Protein AF-A0A7H4PKT5-F1 (afdb_monomer_lite)

Organism: NCBI:txid1134687

Foldseek 3Di:
DVCVVVPPPAAEAEDADQPLLVLCDDPPVDPDDSVLLVVQVVCVVVHHQEYEYEQRLDPCSCVSHPHHYHYHYCLVVVLVVVVVVPWDLEEEEELAPSCPVVSCVSCCVNVVGHYKYWYFDDPDPPDDTDTDIDDQQAPGEYEYEDAEDACCPSVLVSLVVSVVNHHPHYHYDHSYYNNPDCNVVSVVVSVD

Radius of gyration: 19.09 Å; chains: 1; bounding box: 50×41×47 Å

InterPro domains:
  IPR000836 Phosphoribosyltransferase domain [PF00156] (85-172)
  IPR000836 Phosphoribosyltransferase domain [cd06223] (75-185)
  IPR000842 Phosphoribosyl pyrophosphate synthetase, conserved site [PS00114] (55-70)
  IPR005946 Ribose-phosphate pyrophosphokinase [PTHR10210] (3-189)
  IPR005946 Ribose-phosphate pyrophosphokinase [TIGR01251] (7-189)
  IPR029057 Phosphoribosyltransferase-like [G3DSA:3.40.50.2020] (6-73)
  IPR029057 Phosphoribosyltransferase-like [G3DSA:3.40.50.2020] (74-189)
  IPR029057 Phosphoribosyltransferase-like [SSF53271] (6-190)
  IPR029099 Ribose-phosphate pyrophosphokinase, N-terminal domain [PF13793] (7-47)

Structure (mmCIF, N/CA/C/O backbone):
data_AF-A0A7H4PKT5-F1
#
_entry.id   AF-A0A7H4PKT5-F1
#
loop_
_atom_site.group_PDB
_atom_site.id
_atom_site.type_symbol
_atom_site.label_atom_id
_atom_site.label_alt_id
_atom_site.label_comp_id
_atom_site.label_asym_id
_atom_site.label_entity_id
_atom_site.label_seq_id
_atom_site.pdbx_PDB_ins_code
_atom_site.Cartn_x
_atom_site.Cartn_y
_atom_site.Cartn_z
_atom_site.occupancy
_atom_site.B_iso_or_equiv
_atom_site.auth_seq_id
_atom_site.auth_comp_id
_atom_site.auth_asym_id
_atom_site.auth_atom_id
_atom_site.pdbx_PDB_model_num
ATOM 1 N N . MET A 1 1 ? 23.864 -0.493 -16.306 1.00 61.44 1 MET A N 1
ATOM 2 C CA . MET A 1 1 ? 25.071 -0.089 -17.068 1.00 61.44 1 MET A CA 1
ATOM 3 C C . MET A 1 1 ? 26.230 -1.077 -16.936 1.00 61.44 1 MET A C 1
ATOM 5 O O . MET A 1 1 ? 26.604 -1.634 -17.954 1.00 61.44 1 MET A O 1
ATOM 9 N N . LEU A 1 2 ? 26.763 -1.374 -15.739 1.00 73.62 2 LEU A N 1
ATOM 10 C CA . LEU A 1 2 ? 27.888 -2.324 -15.611 1.00 73.62 2 LEU A CA 1
ATOM 11 C C . LEU A 1 2 ? 27.556 -3.724 -16.164 1.00 73.62 2 LEU A C 1
ATOM 13 O O . LEU A 1 2 ? 28.303 -4.245 -16.979 1.00 73.62 2 LEU A O 1
ATOM 17 N N . CYS A 1 3 ? 26.405 -4.298 -15.799 1.00 74.00 3 CYS A N 1
ATOM 18 C CA . CYS A 1 3 ? 25.991 -5.619 -16.291 1.00 74.00 3 CYS A CA 1
ATOM 19 C C . CYS A 1 3 ? 25.794 -5.667 -17.817 1.00 74.00 3 CYS A C 1
ATOM 21 O O . CYS A 1 3 ? 26.098 -6.684 -18.427 1.00 74.00 3 CYS A O 1
ATOM 23 N N . VAL A 1 4 ? 25.348 -4.564 -18.434 1.00 73.19 4 VAL A N 1
ATOM 24 C CA . VAL A 1 4 ? 25.224 -4.447 -19.900 1.00 73.19 4 VAL A CA 1
ATOM 25 C C . VAL A 1 4 ? 26.610 -4.503 -20.546 1.00 73.19 4 VAL A C 1
ATOM 27 O O . VAL A 1 4 ? 26.836 -5.284 -21.462 1.00 73.19 4 VAL A O 1
ATOM 30 N N . VAL A 1 5 ? 27.565 -3.723 -20.028 1.00 77.00 5 VAL A N 1
ATOM 31 C CA . VAL A 1 5 ? 28.943 -3.672 -20.552 1.00 77.00 5 VAL A CA 1
ATOM 32 C C . VAL A 1 5 ? 29.701 -4.985 -20.300 1.00 77.00 5 VAL A C 1
ATOM 34 O O . VAL A 1 5 ? 30.586 -5.345 -21.069 1.00 77.00 5 VAL A O 1
ATOM 37 N N . LEU A 1 6 ? 29.317 -5.747 -19.273 1.00 86.62 6 LEU A N 1
ATOM 38 C CA . LEU A 1 6 ? 29.848 -7.082 -18.975 1.00 86.62 6 LEU A CA 1
ATOM 39 C C . LEU A 1 6 ? 29.103 -8.222 -19.700 1.00 86.62 6 LEU A C 1
ATOM 41 O O . LEU A 1 6 ? 29.262 -9.382 -19.328 1.00 86.62 6 LEU A O 1
ATOM 45 N N . SER A 1 7 ? 28.324 -7.916 -20.746 1.00 87.69 7 SER A N 1
ATOM 46 C CA . SER A 1 7 ? 27.652 -8.903 -21.612 1.00 87.69 7 SER A CA 1
ATOM 47 C C . SER A 1 7 ? 26.665 -9.831 -20.887 1.00 87.69 7 SER A C 1
ATOM 49 O O . SER A 1 7 ? 26.548 -11.011 -21.222 1.00 87.69 7 SER A O 1
ATOM 51 N N . ALA A 1 8 ? 25.938 -9.321 -19.887 1.00 91.38 8 ALA A N 1
ATOM 52 C CA . ALA A 1 8 ? 24.848 -10.076 -19.273 1.00 91.38 8 ALA A CA 1
ATOM 53 C C . ALA A 1 8 ? 23.767 -10.417 -20.317 1.00 91.38 8 ALA A C 1
ATOM 55 O O . ALA A 1 8 ? 23.320 -9.544 -21.054 1.00 91.38 8 ALA A O 1
ATOM 56 N N . GLY A 1 9 ? 23.314 -11.676 -20.351 1.00 93.50 9 GLY A N 1
ATOM 57 C CA . GLY A 1 9 ? 22.275 -12.114 -21.294 1.00 93.50 9 GLY A CA 1
ATOM 58 C C . GLY A 1 9 ? 20.862 -11.617 -20.962 1.00 93.50 9 GLY A C 1
ATOM 59 O O . GLY A 1 9 ? 20.013 -11.580 -21.846 1.00 93.50 9 GLY A O 1
ATOM 60 N N . ARG A 1 10 ? 20.596 -11.265 -19.694 1.00 94.25 10 ARG A N 1
ATOM 61 C CA . ARG A 1 10 ? 19.350 -10.633 -19.231 1.00 94.25 10 ARG A CA 1
ATOM 62 C C . ARG A 1 10 ? 19.564 -9.928 -17.893 1.00 94.25 10 ARG A C 1
ATOM 64 O O . ARG A 1 10 ? 20.193 -10.496 -16.998 1.00 94.25 10 ARG A O 1
ATOM 71 N N . ILE A 1 11 ? 18.982 -8.748 -17.721 1.00 96.12 11 ILE A N 1
ATOM 72 C CA . ILE A 1 11 ? 19.049 -7.930 -16.509 1.00 96.12 11 ILE A CA 1
ATOM 73 C C . ILE A 1 11 ? 17.632 -7.710 -15.975 1.00 96.12 11 ILE A C 1
ATOM 75 O O . ILE A 1 11 ? 16.846 -6.953 -16.538 1.00 96.12 11 ILE A O 1
ATOM 79 N N . THR A 1 12 ? 17.317 -8.344 -14.846 1.00 97.31 12 THR A N 1
ATOM 80 C CA . THR A 1 12 ? 16.084 -8.071 -14.098 1.00 97.31 12 THR A CA 1
ATOM 81 C C . THR A 1 12 ? 16.390 -7.111 -12.952 1.00 97.31 12 THR A C 1
ATOM 83 O O . THR A 1 12 ? 17.182 -7.444 -12.070 1.00 97.31 12 THR A O 1
ATOM 86 N N . ALA A 1 13 ? 15.746 -5.947 -12.924 1.00 97.25 13 ALA A N 1
ATOM 87 C CA . ALA A 1 13 ? 15.800 -5.048 -11.779 1.00 97.25 13 ALA A CA 1
ATOM 88 C C . ALA A 1 13 ? 14.789 -5.503 -10.716 1.00 97.25 13 ALA A C 1
ATOM 90 O O . ALA A 1 13 ? 13.581 -5.368 -10.896 1.00 97.25 13 ALA A O 1
ATOM 91 N N . VAL A 1 14 ? 15.284 -6.042 -9.602 1.00 98.00 14 VAL A N 1
ATOM 92 C CA . VAL A 1 14 ? 14.451 -6.360 -8.436 1.00 98.00 14 VAL A CA 1
ATOM 93 C C . VAL A 1 14 ? 14.423 -5.136 -7.526 1.00 98.00 14 VAL A C 1
ATOM 95 O O . VAL A 1 14 ? 15.431 -4.792 -6.911 1.00 98.00 14 VAL A O 1
ATOM 98 N N . ILE A 1 15 ? 13.278 -4.460 -7.474 1.00 97.88 15 ILE A N 1
ATOM 99 C CA . ILE A 1 15 ? 13.064 -3.203 -6.753 1.00 97.88 15 ILE A CA 1
ATOM 100 C C . ILE A 1 15 ? 11.898 -3.415 -5.777 1.00 97.88 15 ILE A C 1
ATOM 102 O O . ILE A 1 15 ? 10.758 -3.104 -6.126 1.00 97.88 15 ILE A O 1
ATOM 106 N N . PRO A 1 16 ? 12.139 -3.954 -4.564 1.00 97.31 16 PRO A N 1
ATOM 107 C CA . PRO A 1 16 ? 11.061 -4.312 -3.641 1.00 97.31 16 PRO A CA 1
ATOM 108 C C . PRO A 1 16 ? 10.111 -3.150 -3.340 1.00 97.31 16 PRO A C 1
ATOM 110 O O . PRO A 1 16 ? 8.903 -3.323 -3.414 1.00 97.31 16 PRO A O 1
ATOM 113 N N . TYR A 1 17 ? 10.659 -1.956 -3.108 1.00 97.62 17 TYR A N 1
ATOM 114 C CA . TYR A 1 17 ? 9.905 -0.712 -2.991 1.00 97.62 17 TYR A CA 1
ATOM 115 C C . TYR A 1 17 ? 10.249 0.219 -4.156 1.00 97.62 17 TYR A C 1
ATOM 117 O O . TYR A 1 17 ? 11.364 0.747 -4.236 1.00 97.62 17 TYR A O 1
ATOM 125 N N . PHE A 1 18 ? 9.296 0.435 -5.064 1.00 97.25 18 PHE A N 1
ATOM 126 C CA . PHE A 1 18 ? 9.473 1.365 -6.176 1.00 97.25 18 PHE A CA 1
ATOM 127 C C . PHE A 1 18 ? 9.298 2.815 -5.702 1.00 97.25 18 PHE A C 1
ATOM 129 O O . PHE A 1 18 ? 8.188 3.333 -5.563 1.00 97.25 18 PHE A O 1
ATOM 136 N N . GLY A 1 19 ? 10.420 3.492 -5.447 1.00 94.69 19 GLY A N 1
ATOM 137 C CA . GLY A 1 19 ? 10.433 4.915 -5.114 1.00 94.69 19 GLY A CA 1
ATOM 138 C C . GLY A 1 19 ? 9.751 5.780 -6.183 1.00 94.69 19 GLY A C 1
ATOM 139 O O . GLY A 1 19 ? 9.606 5.389 -7.336 1.00 94.69 19 GLY A O 1
ATOM 140 N N . TYR A 1 20 ? 9.320 6.985 -5.798 1.00 95.00 20 TYR A N 1
ATOM 141 C CA . TYR A 1 20 ? 8.587 7.928 -6.660 1.00 95.00 20 TYR A CA 1
ATOM 142 C C . TYR A 1 20 ? 7.223 7.449 -7.187 1.00 95.00 20 TYR A C 1
ATOM 144 O O . TYR A 1 20 ? 6.549 8.236 -7.852 1.00 95.00 20 TYR A O 1
ATOM 152 N N . ALA A 1 21 ? 6.751 6.251 -6.819 1.00 93.69 21 ALA A N 1
ATOM 153 C CA . ALA A 1 21 ? 5.458 5.704 -7.247 1.00 93.69 21 ALA A CA 1
ATOM 154 C C . ALA A 1 21 ? 4.249 6.616 -6.952 1.00 93.69 21 ALA A C 1
ATOM 156 O O . ALA A 1 21 ? 3.239 6.560 -7.641 1.00 93.69 21 ALA A O 1
ATOM 157 N N . ARG A 1 22 ? 4.351 7.509 -5.959 1.00 91.31 22 ARG A N 1
ATOM 158 C CA . ARG A 1 22 ? 3.306 8.497 -5.622 1.00 91.31 22 ARG A CA 1
ATOM 159 C C . ARG A 1 22 ? 3.172 9.645 -6.627 1.00 91.31 22 ARG A C 1
ATOM 161 O O . ARG A 1 22 ? 2.198 10.388 -6.570 1.00 91.31 22 ARG A O 1
ATOM 168 N N . GLN A 1 23 ? 4.166 9.854 -7.490 1.00 91.75 23 GLN A N 1
ATOM 169 C CA . GLN A 1 23 ? 4.177 10.906 -8.513 1.00 91.75 23 GLN A CA 1
ATOM 170 C C . GLN A 1 23 ? 3.840 10.298 -9.883 1.00 91.75 23 GLN A C 1
ATOM 172 O O . GLN A 1 23 ? 4.641 10.348 -10.820 1.00 91.75 23 GLN A O 1
ATOM 177 N N . ASP A 1 24 ? 2.656 9.687 -9.961 1.00 91.12 24 ASP A N 1
ATOM 178 C CA . ASP A 1 24 ? 2.128 8.918 -11.096 1.00 91.12 24 ASP A CA 1
ATOM 179 C C . ASP A 1 24 ? 1.276 9.756 -12.066 1.00 91.12 24 ASP A C 1
ATOM 181 O O . ASP A 1 24 ? 1.062 9.363 -13.210 1.00 91.12 24 ASP A O 1
ATOM 185 N N . ARG A 1 25 ? 0.784 10.928 -11.645 1.00 88.19 25 ARG A N 1
ATOM 186 C CA . ARG A 1 25 ? -0.147 11.731 -12.453 1.00 88.19 25 ARG A CA 1
ATOM 187 C C . ARG A 1 25 ? -0.011 13.235 -12.243 1.00 88.19 25 ARG A C 1
ATOM 189 O O . ARG A 1 25 ? 0.446 13.714 -11.208 1.00 88.19 25 ARG A O 1
ATOM 196 N N . ARG A 1 26 ? -0.530 14.005 -13.203 1.00 87.75 26 ARG A N 1
ATOM 197 C CA . ARG A 1 26 ? -0.672 15.468 -13.106 1.00 87.75 26 ARG A CA 1
ATOM 198 C C . ARG A 1 26 ? -2.093 15.841 -12.697 1.00 87.75 26 ARG A C 1
ATOM 200 O O . ARG A 1 26 ? -2.995 15.913 -13.527 1.00 87.75 26 ARG A O 1
ATOM 207 N N . VAL A 1 27 ? -2.304 16.104 -11.411 1.00 84.94 27 VAL A N 1
ATOM 208 C CA . VAL A 1 27 ? -3.618 16.531 -10.903 1.00 84.94 27 VAL A CA 1
ATOM 209 C C . VAL A 1 27 ? -3.922 17.965 -11.359 1.00 84.94 27 VAL A C 1
ATOM 211 O O . VAL A 1 27 ? -3.084 18.853 -11.211 1.00 84.94 27 VAL A O 1
ATOM 214 N N . ARG A 1 28 ? -5.126 18.199 -11.908 1.00 80.44 28 ARG A N 1
ATOM 215 C CA . ARG A 1 28 ? -5.626 19.524 -12.350 1.00 80.44 28 ARG A CA 1
ATOM 216 C C . ARG A 1 28 ? -4.657 20.283 -13.272 1.00 80.44 28 ARG A C 1
ATOM 218 O O . ARG A 1 28 ? -4.496 21.494 -13.146 1.00 80.44 28 ARG A O 1
ATOM 225 N N . SER A 1 29 ? -3.979 19.566 -14.168 1.00 79.50 29 SER A N 1
ATOM 226 C CA . SER A 1 29 ? -3.000 20.135 -15.109 1.00 79.50 29 SER A CA 1
ATOM 227 C C . SER A 1 29 ? -1.859 20.922 -14.448 1.00 79.50 29 SER A C 1
ATOM 229 O O . SER A 1 29 ? -1.198 21.728 -15.108 1.00 79.50 29 SER A O 1
ATOM 231 N N . ALA A 1 30 ? -1.574 20.667 -13.165 1.00 82.75 30 ALA A N 1
ATOM 232 C CA . ALA A 1 30 ? -0.444 21.273 -12.475 1.00 82.75 30 ALA A CA 1
ATOM 233 C C . ALA A 1 30 ? 0.868 21.005 -13.237 1.00 82.75 30 ALA A C 1
ATOM 235 O O . ALA A 1 30 ? 1.050 19.960 -13.878 1.00 82.75 30 ALA A O 1
ATOM 236 N N . ARG A 1 31 ? 1.792 21.971 -13.201 1.00 87.50 31 ARG A N 1
ATOM 237 C CA . ARG A 1 31 ? 3.129 21.857 -13.806 1.00 87.50 31 ARG A CA 1
ATOM 238 C C . ARG A 1 31 ? 4.056 21.087 -12.864 1.00 87.50 31 ARG A C 1
ATOM 240 O O . ARG A 1 31 ? 4.984 21.649 -12.300 1.00 87.50 31 ARG A O 1
ATOM 247 N N . VAL A 1 32 ? 3.738 19.814 -12.658 1.00 90.69 32 VAL A N 1
ATOM 248 C CA . VAL A 1 32 ? 4.508 18.875 -11.834 1.00 90.69 32 VAL A CA 1
ATOM 249 C C . VAL A 1 32 ? 5.000 17.712 -12.699 1.00 90.69 32 VAL A C 1
ATOM 251 O O . VAL A 1 32 ? 4.316 17.364 -13.670 1.00 90.69 32 VAL A O 1
ATOM 254 N N . PRO A 1 33 ? 6.171 17.129 -12.393 1.00 91.19 33 PRO A N 1
ATOM 255 C CA . PRO A 1 33 ? 6.677 15.972 -13.121 1.00 91.19 33 PRO A CA 1
ATOM 256 C C . PRO A 1 33 ? 5.855 14.712 -12.815 1.00 91.19 33 PRO A C 1
ATOM 258 O O . PRO A 1 33 ? 5.288 14.573 -11.732 1.00 91.19 33 PRO A O 1
ATOM 261 N N . ILE A 1 34 ? 5.835 13.772 -13.764 1.00 94.56 34 ILE A N 1
ATOM 262 C CA . ILE A 1 34 ? 5.412 12.383 -13.528 1.00 94.56 34 ILE A CA 1
ATOM 263 C C . ILE A 1 34 ? 6.687 11.581 -13.277 1.00 94.56 34 ILE A C 1
ATOM 265 O O . ILE A 1 34 ? 7.220 10.918 -14.167 1.00 94.56 34 ILE A O 1
ATOM 269 N N . THR A 1 35 ? 7.252 11.736 -12.082 1.00 95.75 35 THR A N 1
ATOM 270 C CA . THR A 1 35 ? 8.597 11.230 -11.776 1.00 95.75 35 THR A CA 1
ATOM 271 C C . THR A 1 35 ? 8.669 9.706 -11.839 1.00 95.75 35 THR A C 1
ATOM 273 O O . THR A 1 35 ? 9.694 9.176 -12.253 1.00 95.75 35 THR A O 1
ATOM 276 N N . ALA A 1 36 ? 7.574 8.997 -11.538 1.00 96.19 36 ALA A N 1
ATOM 277 C CA . ALA A 1 36 ? 7.502 7.546 -11.720 1.00 96.19 36 ALA A CA 1
ATOM 278 C C . ALA A 1 36 ? 7.791 7.123 -13.177 1.00 96.19 36 ALA A C 1
ATOM 280 O O . ALA A 1 36 ? 8.529 6.165 -13.397 1.00 96.19 36 ALA A O 1
ATOM 281 N N . LYS A 1 37 ? 7.288 7.874 -14.171 1.00 96.50 37 LYS A N 1
ATOM 282 C CA . LYS A 1 37 ? 7.571 7.627 -15.596 1.00 96.50 37 LYS A CA 1
ATOM 283 C C . LYS A 1 37 ? 9.023 7.940 -15.950 1.00 96.50 37 LYS A C 1
ATOM 285 O O . LYS A 1 37 ? 9.645 7.168 -16.661 1.00 96.50 37 LYS A O 1
ATOM 290 N N . VAL A 1 38 ? 9.580 9.025 -15.408 1.00 96.75 38 VAL A N 1
ATOM 291 C CA . VAL A 1 38 ? 10.996 9.381 -15.624 1.00 96.75 38 VAL A CA 1
ATOM 292 C C . VAL A 1 38 ? 11.926 8.281 -15.102 1.00 96.75 38 VAL A C 1
ATOM 294 O O . VAL A 1 38 ? 12.882 7.912 -15.776 1.00 96.75 38 VAL A O 1
ATOM 297 N N . VAL A 1 39 ? 11.636 7.727 -13.921 1.00 96.94 39 VAL A N 1
ATOM 298 C CA . VAL A 1 39 ? 12.408 6.609 -13.356 1.00 96.94 39 VAL A CA 1
ATOM 299 C C . VAL A 1 39 ? 12.271 5.355 -14.220 1.00 96.94 39 VAL A C 1
ATOM 301 O O . VAL A 1 39 ? 13.277 4.692 -14.472 1.00 96.94 39 VAL A O 1
ATOM 304 N N . ALA A 1 40 ? 11.063 5.046 -14.703 1.00 96.56 40 ALA A N 1
ATOM 305 C CA . ALA A 1 40 ? 10.847 3.932 -15.624 1.00 96.56 40 ALA A CA 1
ATOM 306 C C . ALA A 1 40 ? 11.666 4.095 -16.917 1.00 96.56 40 ALA A C 1
ATOM 308 O O . ALA A 1 40 ? 12.389 3.179 -17.299 1.00 96.56 40 ALA A O 1
ATOM 309 N N . ASP A 1 41 ? 11.653 5.290 -17.514 1.00 96.00 41 ASP A N 1
ATOM 310 C CA . ASP A 1 41 ? 12.428 5.612 -18.720 1.00 96.00 41 ASP A CA 1
ATOM 311 C C . ASP A 1 41 ? 13.931 5.484 -18.506 1.00 96.00 41 ASP A C 1
ATOM 313 O O . ASP A 1 41 ? 14.646 4.965 -19.364 1.00 96.00 41 ASP A O 1
ATOM 317 N N . PHE A 1 42 ? 14.425 5.910 -17.346 1.00 95.75 42 PHE A N 1
ATOM 318 C CA . PHE A 1 42 ? 15.828 5.733 -16.996 1.00 95.75 42 PHE A CA 1
ATOM 319 C C . PHE A 1 42 ? 16.203 4.260 -16.858 1.00 95.75 42 PHE A C 1
ATOM 321 O O . PHE A 1 42 ? 17.243 3.865 -17.381 1.00 95.75 42 PHE A O 1
ATOM 328 N N . LEU A 1 43 ? 15.372 3.441 -16.206 1.00 95.12 43 LEU A N 1
ATOM 329 C CA . LEU A 1 43 ? 15.619 2.001 -16.080 1.00 95.12 43 LEU A CA 1
ATOM 330 C C . LEU A 1 43 ? 15.628 1.309 -17.450 1.00 95.12 43 LEU A C 1
ATOM 332 O O . LEU A 1 43 ? 16.571 0.571 -17.747 1.00 95.12 43 LEU A O 1
ATOM 336 N N . SER A 1 44 ? 14.650 1.611 -18.306 1.00 92.19 44 SER A N 1
ATOM 337 C CA . SER A 1 44 ? 14.611 1.115 -19.687 1.00 92.19 44 SER A CA 1
ATOM 338 C C . SER A 1 44 ? 15.855 1.553 -20.471 1.00 92.19 44 SER A C 1
ATOM 340 O O . SER A 1 44 ? 16.522 0.732 -21.100 1.00 92.19 44 SER A O 1
ATOM 342 N N . SER A 1 45 ? 16.246 2.829 -20.368 1.00 93.12 45 SER A N 1
ATOM 343 C CA . SER A 1 45 ? 17.397 3.387 -21.092 1.00 93.12 45 SER A CA 1
ATOM 344 C C . SER A 1 45 ? 18.740 2.778 -20.685 1.00 93.12 45 SER A C 1
ATOM 346 O O . SER A 1 45 ? 19.659 2.764 -21.504 1.00 93.12 45 SER A O 1
ATOM 348 N N . VAL A 1 46 ? 18.896 2.306 -19.444 1.00 92.69 46 VAL A N 1
ATOM 349 C CA . VAL A 1 46 ? 20.155 1.690 -18.979 1.00 92.69 46 VAL A CA 1
ATOM 350 C C . VAL A 1 46 ? 20.230 0.182 -19.238 1.00 92.69 46 VAL A C 1
ATOM 352 O O . VAL A 1 46 ? 21.195 -0.447 -18.782 1.00 92.69 46 VAL A O 1
ATOM 355 N N . GLY A 1 47 ? 19.250 -0.375 -19.962 1.00 92.56 47 GLY A N 1
ATOM 356 C CA . GLY A 1 47 ? 19.214 -1.765 -20.419 1.00 92.56 47 GLY A CA 1
ATOM 357 C C . GLY A 1 47 ? 18.628 -2.750 -19.408 1.00 92.56 47 GLY A C 1
ATOM 358 O O . GLY A 1 47 ? 19.149 -3.852 -19.271 1.00 92.56 47 GLY A O 1
ATOM 359 N N . VAL A 1 48 ? 17.610 -2.351 -18.640 1.00 96.38 48 VAL A N 1
ATOM 360 C CA . VAL A 1 48 ? 16.834 -3.296 -17.818 1.00 96.38 48 VAL A CA 1
ATOM 361 C C . VAL A 1 48 ? 15.835 -4.029 -18.712 1.00 96.38 48 VAL A C 1
ATOM 363 O O . VAL A 1 48 ? 15.052 -3.379 -19.390 1.00 96.38 48 VAL A O 1
ATOM 366 N N . ASP A 1 49 ? 15.820 -5.363 -18.668 1.00 96.62 49 ASP A N 1
ATOM 367 C CA . ASP A 1 49 ? 14.944 -6.211 -19.496 1.00 96.62 49 ASP A CA 1
ATOM 368 C C . ASP A 1 49 ? 13.630 -6.602 -18.802 1.00 96.62 49 ASP A C 1
ATOM 370 O O . A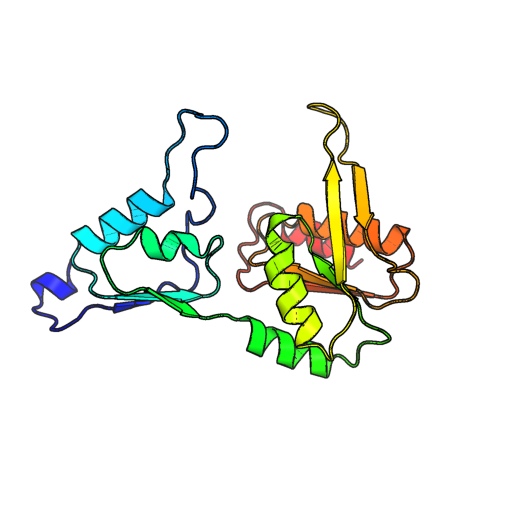SP A 1 49 ? 12.700 -7.090 -19.442 1.00 96.62 49 ASP A O 1
ATOM 374 N N . ARG A 1 50 ? 13.574 -6.483 -17.470 1.00 97.56 50 ARG A N 1
ATOM 375 C CA . ARG A 1 50 ? 12.405 -6.808 -16.638 1.00 97.56 50 ARG A CA 1
ATOM 376 C C . ARG A 1 50 ? 12.499 -6.098 -15.294 1.00 97.56 50 ARG A C 1
ATOM 378 O O . ARG A 1 50 ? 13.596 -5.960 -14.751 1.00 97.56 50 ARG A O 1
ATOM 385 N N . VAL A 1 51 ? 11.360 -5.745 -14.712 1.00 98.06 51 VAL A N 1
ATOM 386 C CA . VAL A 1 51 ? 11.275 -5.249 -13.332 1.00 98.06 51 VAL A CA 1
ATOM 387 C C . VAL A 1 51 ? 10.458 -6.213 -12.477 1.00 98.06 51 VAL A C 1
ATOM 389 O O . VAL A 1 51 ? 9.412 -6.679 -12.908 1.00 98.06 51 VAL A O 1
ATOM 392 N N . LEU A 1 52 ? 10.927 -6.502 -11.264 1.00 98.38 52 LEU A N 1
ATOM 393 C CA . LEU A 1 52 ? 10.158 -7.185 -10.221 1.00 98.38 52 LEU A CA 1
ATOM 394 C C . LEU A 1 52 ? 10.016 -6.230 -9.036 1.00 98.38 52 LEU A C 1
ATOM 396 O O . LEU A 1 52 ? 11.023 -5.732 -8.531 1.00 98.38 52 LEU A O 1
ATOM 400 N N . THR A 1 53 ? 8.793 -5.973 -8.589 1.00 98.19 53 THR A N 1
ATOM 401 C CA . THR A 1 53 ? 8.504 -5.042 -7.488 1.00 98.19 53 THR A CA 1
ATOM 402 C C . THR A 1 53 ? 7.347 -5.543 -6.632 1.00 98.19 53 THR A C 1
ATOM 404 O O . THR A 1 53 ? 6.630 -6.449 -7.053 1.00 98.19 53 THR A O 1
ATOM 407 N N . VAL A 1 54 ? 7.183 -4.991 -5.429 1.00 97.88 54 VAL A N 1
ATOM 408 C CA . VAL A 1 54 ? 6.127 -5.384 -4.490 1.00 97.88 54 VAL A CA 1
ATOM 409 C C . VAL A 1 54 ? 5.185 -4.203 -4.269 1.00 97.88 54 VAL A C 1
ATOM 411 O O . VAL A 1 54 ? 5.651 -3.100 -3.995 1.00 97.88 54 VAL A O 1
ATOM 414 N N . ASP A 1 55 ? 3.876 -4.433 -4.361 1.00 95.75 55 ASP A N 1
ATOM 415 C CA . ASP A 1 55 ? 2.812 -3.468 -4.045 1.00 95.75 55 ASP A CA 1
ATOM 416 C C . ASP A 1 55 ? 3.081 -2.049 -4.577 1.00 95.75 55 ASP A C 1
ATOM 418 O O . ASP A 1 55 ? 3.293 -1.100 -3.812 1.00 95.75 55 ASP A O 1
ATOM 422 N N . LEU A 1 56 ? 3.073 -1.886 -5.904 1.00 95.81 56 LEU A N 1
ATOM 423 C CA . LEU A 1 56 ? 3.090 -0.557 -6.518 1.00 95.81 56 LEU A CA 1
ATOM 424 C C . LEU A 1 56 ? 1.951 0.316 -5.971 1.00 95.81 56 LEU A C 1
ATOM 426 O O . LEU A 1 56 ? 0.800 -0.110 -5.899 1.00 95.81 56 LEU A O 1
ATOM 430 N N . HIS A 1 57 ? 2.265 1.583 -5.678 1.00 93.62 57 HIS A N 1
ATOM 431 C CA . HIS A 1 57 ? 1.272 2.558 -5.208 1.00 93.62 57 HIS A CA 1
ATOM 432 C C . HIS A 1 57 ? 0.074 2.688 -6.165 1.00 93.62 57 HIS A C 1
ATOM 434 O O . HIS A 1 57 ? -1.068 2.847 -5.739 1.00 93.62 57 HIS A O 1
ATOM 440 N N . ALA A 1 58 ? 0.348 2.610 -7.469 1.00 92.25 58 ALA A N 1
ATOM 441 C CA . ALA A 1 58 ? -0.644 2.591 -8.530 1.00 92.25 58 ALA A CA 1
ATOM 442 C C . ALA A 1 58 ? -0.255 1.523 -9.558 1.00 92.25 58 ALA A C 1
ATOM 444 O O . ALA A 1 58 ? 0.827 1.583 -10.145 1.00 92.25 58 ALA A O 1
ATOM 445 N N . GLU A 1 59 ? -1.139 0.558 -9.813 1.00 91.88 59 GLU A N 1
ATOM 446 C CA . GLU A 1 59 ? -0.875 -0.541 -10.754 1.00 91.88 59 GLU A CA 1
ATOM 447 C C . GLU A 1 59 ? -0.633 -0.051 -12.189 1.00 91.88 59 GLU A C 1
ATOM 449 O O . GLU A 1 59 ? 0.059 -0.718 -12.958 1.00 91.88 59 GLU A O 1
ATOM 454 N N . GLN A 1 60 ? -1.138 1.139 -12.538 1.00 93.81 60 GLN A N 1
ATOM 455 C CA . GLN A 1 60 ? -0.934 1.786 -13.839 1.00 93.81 60 GLN A CA 1
ATOM 456 C C . GLN A 1 60 ? 0.542 2.088 -14.129 1.00 93.81 60 GLN A C 1
ATOM 458 O O . GLN A 1 60 ? 0.905 2.231 -15.296 1.00 93.81 60 GLN A O 1
ATOM 463 N N . ILE A 1 61 ? 1.399 2.144 -13.101 1.00 95.75 61 ILE A N 1
ATOM 464 C CA . ILE A 1 61 ? 2.850 2.328 -13.254 1.00 95.75 61 ILE A CA 1
ATOM 465 C C . ILE A 1 61 ? 3.471 1.197 -14.082 1.00 95.75 61 ILE A C 1
ATOM 467 O O . ILE A 1 61 ? 4.464 1.433 -14.760 1.00 95.75 61 ILE A O 1
ATOM 471 N N . GLN A 1 62 ? 2.875 0.001 -14.115 1.00 96.62 62 GLN A N 1
ATOM 472 C CA . GLN A 1 62 ? 3.333 -1.071 -15.008 1.00 96.62 62 GLN A CA 1
ATOM 473 C C . GLN A 1 62 ? 3.338 -0.624 -16.479 1.00 96.62 62 GLN A C 1
ATOM 475 O O . GLN A 1 62 ? 4.263 -0.948 -17.212 1.00 96.62 62 GLN A O 1
ATOM 480 N N . GLY A 1 63 ? 2.369 0.203 -16.888 1.00 96.44 63 GLY A N 1
ATOM 481 C CA . GLY A 1 63 ? 2.306 0.783 -18.233 1.00 96.44 63 GLY A CA 1
ATOM 482 C C . GLY A 1 63 ? 3.288 1.934 -18.482 1.00 96.44 63 GLY A C 1
ATOM 483 O O . GLY A 1 63 ? 3.290 2.496 -19.573 1.00 96.44 63 GLY A O 1
ATOM 484 N N . PHE A 1 64 ? 4.096 2.331 -17.493 1.00 96.75 64 PHE A N 1
ATOM 485 C CA . PHE A 1 64 ? 5.188 3.292 -17.694 1.00 96.75 64 PHE A CA 1
ATOM 486 C C . PHE A 1 64 ? 6.459 2.638 -18.225 1.00 96.75 64 PHE A C 1
ATOM 488 O O . PHE A 1 64 ? 7.323 3.354 -18.729 1.00 96.75 64 PHE A O 1
ATOM 495 N N . PHE A 1 65 ? 6.572 1.317 -18.099 1.00 96.38 65 PHE A N 1
ATOM 496 C CA . PHE A 1 65 ? 7.702 0.541 -18.581 1.00 96.38 65 PHE A CA 1
ATOM 497 C C . PHE A 1 65 ? 7.393 -0.054 -19.953 1.00 96.38 65 PHE A C 1
ATOM 499 O O . PHE A 1 65 ? 6.312 -0.588 -20.178 1.00 96.38 65 PHE A O 1
ATOM 506 N N . ASP A 1 66 ? 8.386 -0.024 -20.839 1.00 93.62 66 ASP A N 1
ATOM 507 C CA . ASP A 1 66 ? 8.339 -0.729 -22.127 1.00 93.62 66 ASP A CA 1
ATOM 508 C C . ASP A 1 66 ? 8.744 -2.211 -21.994 1.00 93.62 66 ASP A C 1
ATOM 510 O O . ASP A 1 66 ? 8.685 -2.979 -22.953 1.00 93.62 66 ASP A O 1
ATOM 514 N N . VAL A 1 67 ? 9.170 -2.617 -20.795 1.00 95.75 67 VAL A N 1
ATOM 515 C CA . VAL A 1 67 ? 9.605 -3.974 -20.454 1.00 95.75 67 VAL A CA 1
ATOM 516 C C . VAL A 1 67 ? 8.622 -4.643 -19.493 1.00 95.75 67 VAL A C 1
ATOM 518 O O . VAL A 1 67 ? 7.908 -3.943 -18.775 1.00 95.75 67 VAL A O 1
ATOM 521 N N . PRO A 1 68 ? 8.579 -5.988 -19.426 1.00 97.31 68 PRO A N 1
ATOM 522 C CA . PRO A 1 68 ? 7.716 -6.690 -18.485 1.00 97.31 68 PRO A CA 1
ATOM 523 C C . PRO A 1 68 ? 7.961 -6.253 -17.036 1.00 97.31 68 PRO A C 1
ATOM 525 O O . PRO A 1 68 ? 9.107 -6.198 -16.576 1.00 97.31 68 PRO A O 1
ATOM 528 N N . VAL A 1 69 ? 6.873 -5.993 -16.314 1.00 98.00 69 VAL A N 1
ATOM 529 C CA . VAL A 1 69 ? 6.886 -5.673 -14.886 1.00 98.00 69 VAL 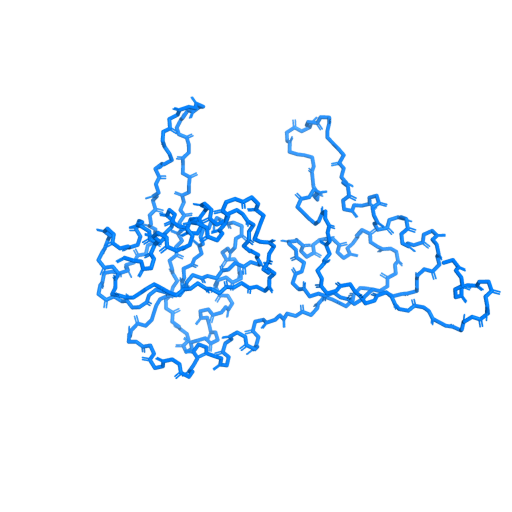A CA 1
ATOM 530 C C . VAL A 1 69 ? 6.070 -6.718 -14.149 1.00 98.00 69 VAL A C 1
ATOM 532 O O . VAL A 1 69 ? 4.875 -6.858 -14.387 1.00 98.00 69 VAL A O 1
ATOM 535 N N . ASP A 1 70 ? 6.717 -7.423 -13.235 1.00 97.75 70 ASP A N 1
ATOM 536 C CA . ASP A 1 70 ? 6.065 -8.319 -12.296 1.00 97.75 70 ASP A CA 1
ATOM 537 C C . ASP A 1 70 ? 5.810 -7.531 -10.998 1.00 97.75 70 ASP A C 1
ATOM 539 O O . ASP A 1 70 ? 6.731 -7.274 -10.219 1.00 97.75 70 ASP A O 1
ATOM 543 N N . ASN A 1 71 ? 4.567 -7.090 -10.784 1.00 96.94 71 ASN A N 1
ATOM 544 C CA . ASN A 1 71 ? 4.132 -6.468 -9.529 1.00 96.94 71 ASN A CA 1
ATOM 545 C C . ASN A 1 71 ? 3.516 -7.536 -8.618 1.00 96.94 71 ASN A C 1
ATOM 547 O O . ASN A 1 71 ? 2.371 -7.941 -8.820 1.00 96.94 71 ASN A O 1
ATOM 551 N N . VAL A 1 72 ? 4.279 -8.004 -7.633 1.00 96.88 72 VAL A N 1
ATOM 552 C CA . VAL A 1 72 ? 3.799 -8.992 -6.660 1.00 96.88 72 VAL A CA 1
ATOM 553 C C . VAL A 1 72 ? 3.119 -8.304 -5.476 1.00 96.88 72 VAL A C 1
ATOM 555 O O . VAL A 1 72 ? 3.447 -7.174 -5.125 1.00 96.88 72 VAL A O 1
ATOM 558 N N . PHE A 1 73 ? 2.174 -8.990 -4.838 1.00 94.88 73 PHE A N 1
ATOM 559 C CA . PHE A 1 73 ? 1.455 -8.465 -3.678 1.00 94.88 73 PHE A CA 1
ATOM 560 C C . PHE A 1 73 ? 2.001 -9.083 -2.391 1.00 94.88 73 PHE A C 1
ATOM 562 O O . PHE A 1 73 ? 2.109 -10.306 -2.288 1.00 94.88 73 PHE A O 1
ATOM 569 N N . GLY A 1 74 ? 2.298 -8.250 -1.394 1.00 94.50 74 GLY A N 1
ATOM 570 C CA . GLY A 1 74 ? 2.644 -8.691 -0.041 1.00 94.50 74 GLY A CA 1
ATOM 571 C C . GLY A 1 74 ? 1.429 -9.150 0.770 1.00 94.50 74 GLY A C 1
ATOM 572 O O . GLY A 1 74 ? 1.586 -9.775 1.817 1.00 94.50 74 GLY A O 1
ATOM 573 N N . SER A 1 75 ? 0.213 -8.890 0.278 1.00 93.62 75 SER A N 1
ATOM 574 C CA . SER A 1 75 ? -1.040 -9.188 0.976 1.00 93.62 75 SER A CA 1
ATOM 575 C C . SER A 1 75 ? -1.213 -10.639 1.451 1.00 93.62 75 SER A C 1
ATOM 577 O O . SER A 1 75 ? -1.767 -10.783 2.538 1.00 93.62 75 SER A O 1
ATOM 579 N N . PRO A 1 76 ? -0.732 -11.706 0.770 1.00 94.69 76 PRO A N 1
ATOM 580 C CA . PRO A 1 76 ? -0.851 -13.066 1.301 1.00 94.69 76 PRO A CA 1
ATOM 581 C C . PRO A 1 76 ? -0.064 -13.272 2.600 1.00 94.69 76 PRO A C 1
ATOM 583 O O . PRO A 1 76 ? -0.563 -13.922 3.511 1.00 94.69 76 PRO A O 1
ATOM 586 N N . ILE A 1 77 ? 1.127 -12.670 2.709 1.00 96.38 77 ILE A N 1
ATOM 587 C CA . ILE A 1 77 ? 1.964 -12.744 3.918 1.00 96.38 77 ILE A CA 1
ATOM 588 C C . ILE A 1 77 ? 1.310 -11.948 5.051 1.00 96.38 77 ILE A C 1
ATOM 590 O O . ILE A 1 77 ? 1.234 -12.416 6.182 1.00 96.38 77 ILE A O 1
ATOM 594 N N . LEU A 1 78 ? 0.791 -10.752 4.745 1.00 96.44 78 LEU A N 1
ATOM 595 C CA . LEU A 1 78 ? 0.078 -9.938 5.734 1.00 96.44 78 LEU A CA 1
ATOM 596 C C . LEU A 1 78 ? -1.190 -10.650 6.230 1.00 96.44 78 LEU A C 1
ATOM 598 O O . LEU A 1 78 ? -1.491 -10.613 7.417 1.00 96.44 78 LEU A O 1
ATOM 602 N N . LEU A 1 79 ? -1.920 -11.315 5.332 1.00 95.44 79 LEU A N 1
ATOM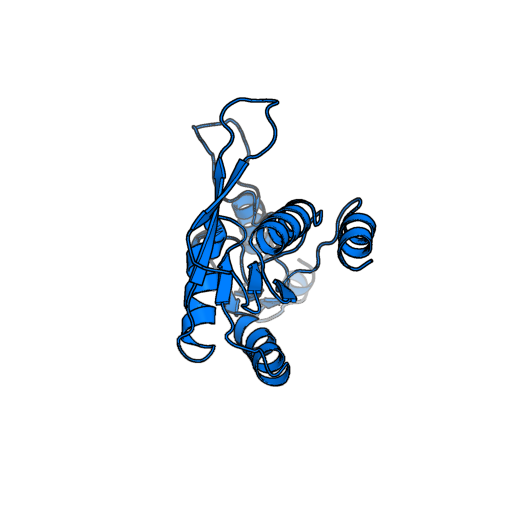 603 C CA . LEU A 1 79 ? -3.128 -12.065 5.662 1.00 95.44 79 LEU A CA 1
ATOM 604 C C . LEU A 1 79 ? -2.834 -13.275 6.556 1.00 95.44 79 LEU A C 1
ATOM 606 O O . LEU A 1 79 ? -3.607 -13.547 7.472 1.00 95.44 79 LEU A O 1
ATOM 610 N N . GLU A 1 80 ? -1.737 -13.991 6.302 1.00 95.81 80 GLU A N 1
ATOM 611 C CA . GLU A 1 80 ? -1.309 -15.112 7.144 1.00 95.81 80 GLU A CA 1
ATOM 612 C C . GLU A 1 80 ? -1.129 -14.667 8.602 1.00 95.81 80 GLU A C 1
ATOM 614 O O . GLU A 1 80 ? -1.671 -15.301 9.507 1.00 95.81 80 GLU A O 1
ATOM 619 N N . ASP A 1 81 ? -0.463 -13.532 8.821 1.00 97.00 81 ASP A N 1
ATOM 620 C CA . ASP A 1 81 ? -0.304 -12.943 10.154 1.00 97.00 81 ASP A CA 1
ATOM 621 C C . ASP A 1 81 ? -1.653 -12.495 10.753 1.00 97.00 81 ASP A C 1
ATOM 623 O O . ASP A 1 81 ? -1.971 -12.836 11.894 1.00 97.00 81 ASP A O 1
ATOM 627 N N . MET A 1 82 ? -2.516 -11.830 9.970 1.00 95.88 82 MET A N 1
ATOM 628 C CA . MET A 1 82 ? -3.859 -11.419 10.422 1.00 95.88 82 MET A CA 1
ATOM 629 C C . MET A 1 82 ? -4.706 -12.601 10.919 1.00 95.88 82 MET A C 1
ATOM 631 O O . MET A 1 82 ? -5.430 -12.470 11.909 1.00 95.88 82 MET A O 1
ATOM 635 N N . LEU A 1 83 ? -4.627 -13.753 10.245 1.00 93.44 83 LEU A N 1
ATOM 636 C CA . LEU A 1 83 ? -5.354 -14.967 10.626 1.00 93.44 83 LEU A CA 1
ATOM 637 C C . LEU A 1 83 ? -4.828 -15.574 11.937 1.00 93.44 83 LEU A C 1
ATOM 639 O O . LEU A 1 83 ? -5.600 -16.182 12.678 1.00 93.44 83 LEU A O 1
ATOM 643 N N . GLN A 1 84 ? -3.548 -15.376 12.260 1.00 95.19 84 GLN A N 1
ATOM 644 C CA . GLN A 1 84 ? -2.937 -15.862 13.502 1.00 95.19 84 GLN A CA 1
ATOM 645 C C . GLN A 1 84 ? -3.289 -15.001 14.729 1.00 95.19 84 GLN A C 1
ATOM 647 O O . GLN A 1 84 ? -3.213 -15.483 15.862 1.00 95.19 84 GLN A O 1
ATOM 652 N N . LEU A 1 85 ? -3.730 -13.753 14.533 1.00 92.62 85 LEU A N 1
ATOM 653 C CA . LEU A 1 85 ? -4.049 -12.821 15.624 1.00 92.62 85 LEU A CA 1
ATOM 654 C C . LEU A 1 85 ? -5.340 -13.134 16.403 1.00 92.62 85 LEU A C 1
ATOM 656 O O . LEU A 1 85 ? -5.601 -12.470 17.411 1.00 92.62 85 LEU A O 1
ATOM 660 N N . ASN A 1 86 ? -6.144 -14.115 15.968 1.00 90.25 86 ASN A N 1
ATOM 661 C CA . ASN A 1 86 ? -7.449 -14.446 16.563 1.00 90.25 86 ASN A CA 1
ATOM 662 C C . ASN A 1 86 ? -8.310 -13.186 16.785 1.00 90.25 86 ASN A C 1
ATOM 664 O O . ASN A 1 86 ? -8.652 -12.812 17.912 1.00 90.25 86 ASN A O 1
ATOM 668 N N . LEU A 1 87 ? -8.586 -12.475 15.690 1.00 94.06 87 LEU A N 1
ATOM 669 C CA . LEU A 1 87 ? -9.382 -11.251 15.705 1.00 94.06 87 LEU A CA 1
ATOM 670 C C . LEU A 1 87 ? -10.843 -11.550 16.080 1.00 94.06 87 LEU A C 1
ATOM 672 O O . LEU A 1 87 ? -11.419 -12.539 15.631 1.00 94.06 87 LEU A O 1
ATOM 676 N N . ASP A 1 88 ? -11.446 -10.670 16.873 1.00 93.06 88 ASP A N 1
ATOM 677 C CA . ASP A 1 88 ? -12.833 -10.763 17.325 1.00 93.06 88 ASP A CA 1
ATOM 678 C C . ASP A 1 88 ? -13.710 -9.812 16.503 1.00 93.06 88 ASP A C 1
ATOM 680 O O . ASP A 1 88 ? -13.518 -8.591 16.528 1.00 93.06 88 ASP A O 1
ATOM 684 N N . ASN A 1 89 ? -14.644 -10.392 15.744 1.00 94.75 89 ASN A N 1
ATOM 685 C CA . ASN A 1 89 ? -15.517 -9.694 14.798 1.00 94.75 89 ASN A CA 1
ATOM 686 C C . ASN A 1 89 ? -14.765 -8.637 13.949 1.00 94.75 89 ASN A C 1
ATOM 688 O O . ASN A 1 89 ? -15.104 -7.446 14.007 1.00 94.75 89 ASN A O 1
ATOM 692 N N . PRO A 1 90 ? -13.710 -9.033 13.203 1.00 97.12 90 PRO A N 1
ATOM 693 C CA . PRO A 1 90 ? -12.832 -8.081 12.537 1.00 97.12 90 PRO A CA 1
ATOM 694 C C . PRO A 1 90 ? -13.571 -7.242 11.496 1.00 97.12 90 PRO A C 1
ATOM 696 O O . PRO A 1 90 ? -14.521 -7.705 10.874 1.00 97.12 90 PRO A O 1
ATOM 699 N N . ILE A 1 91 ? -13.096 -6.027 11.250 1.00 97.88 91 ILE A N 1
ATOM 700 C CA . ILE A 1 91 ? -13.484 -5.205 10.101 1.00 97.88 91 ILE A CA 1
ATOM 701 C C . ILE A 1 91 ? -12.229 -4.647 9.441 1.00 97.88 91 ILE A C 1
ATOM 703 O O . ILE A 1 91 ? -11.353 -4.096 10.115 1.00 97.88 91 ILE A O 1
ATOM 707 N N . VAL A 1 92 ? -12.124 -4.779 8.120 1.00 97.94 92 VAL A N 1
ATOM 708 C CA . VAL A 1 92 ? -10.989 -4.212 7.383 1.00 97.94 92 VAL A CA 1
ATOM 709 C C . VAL A 1 92 ? -11.266 -2.743 7.098 1.00 97.94 92 VAL A C 1
ATOM 711 O O . VAL A 1 92 ? -12.345 -2.373 6.644 1.00 97.94 92 VAL A O 1
ATOM 714 N N . VAL A 1 93 ? -10.297 -1.877 7.356 1.00 97.38 93 VAL A N 1
ATOM 715 C CA . VAL A 1 93 ? -10.463 -0.431 7.230 1.00 97.38 93 VAL A CA 1
ATOM 716 C C . VAL A 1 93 ? -9.506 0.114 6.184 1.00 97.38 93 VAL A C 1
ATOM 718 O O . VAL A 1 93 ? -8.294 -0.086 6.258 1.00 97.38 93 VAL A O 1
ATOM 721 N N . SER A 1 94 ? -10.045 0.861 5.225 1.00 95.56 94 SER A N 1
ATOM 722 C CA . SER A 1 94 ? -9.224 1.649 4.314 1.00 95.56 94 SER A CA 1
ATOM 723 C C . SER A 1 94 ? -8.946 3.039 4.908 1.00 95.56 94 SER A C 1
ATOM 725 O O . SER A 1 94 ? -9.902 3.778 5.178 1.00 95.56 94 SER A O 1
ATOM 727 N N . PRO A 1 95 ? -7.673 3.424 5.128 1.00 91.56 95 PRO A N 1
ATOM 728 C CA . PRO A 1 95 ? -7.317 4.689 5.780 1.00 91.56 95 PRO A CA 1
ATOM 729 C C . PRO A 1 95 ? -7.528 5.923 4.886 1.00 91.56 95 PRO A C 1
ATOM 731 O O . PRO A 1 95 ? -7.419 7.063 5.361 1.00 91.56 95 PRO A O 1
ATOM 734 N N . ASP A 1 96 ? -7.801 5.718 3.598 1.00 87.88 96 ASP A N 1
ATOM 735 C CA . ASP A 1 96 ? -8.243 6.728 2.647 1.00 87.88 96 ASP A CA 1
ATOM 736 C C . ASP A 1 96 ? -9.020 6.098 1.477 1.00 87.88 96 ASP A C 1
ATOM 738 O O . ASP A 1 96 ? -9.271 4.900 1.439 1.00 87.88 96 ASP A O 1
ATOM 742 N N . ILE A 1 97 ? -9.431 6.920 0.511 1.00 86.75 97 ILE A N 1
ATOM 743 C CA . ILE A 1 97 ? -10.195 6.470 -0.660 1.00 86.75 97 ILE A CA 1
ATOM 744 C C . ILE A 1 97 ? -9.319 5.675 -1.649 1.00 86.75 97 ILE A C 1
ATOM 746 O O . ILE A 1 97 ? -9.831 4.823 -2.376 1.00 86.75 97 ILE A O 1
ATOM 750 N N . GLY A 1 98 ? -8.012 5.946 -1.700 1.00 85.06 98 GLY A N 1
ATOM 751 C CA . GLY A 1 98 ? -7.090 5.300 -2.637 1.00 85.06 98 GLY A CA 1
ATOM 752 C C . GLY A 1 98 ? -6.866 3.826 -2.307 1.00 85.06 98 GLY A C 1
ATOM 753 O O . GLY A 1 98 ? -6.809 2.997 -3.213 1.00 85.06 98 GLY A O 1
ATOM 754 N N . GLY A 1 99 ? -6.830 3.486 -1.018 1.00 89.06 99 GLY A N 1
ATOM 755 C CA . GLY A 1 99 ? -6.641 2.116 -0.541 1.00 89.06 99 GLY A CA 1
ATOM 756 C C . GLY A 1 99 ? -7.891 1.227 -0.565 1.00 89.06 99 GLY A C 1
ATOM 757 O O . GLY A 1 99 ? -7.811 0.075 -0.141 1.00 89.06 99 GLY A O 1
ATOM 758 N N . VAL A 1 100 ? -9.057 1.717 -1.011 1.00 93.00 100 VAL A N 1
ATOM 759 C CA . VAL A 1 100 ? -10.342 0.993 -0.864 1.00 93.00 100 VAL A CA 1
ATOM 760 C C . VAL A 1 100 ? -10.346 -0.331 -1.622 1.00 93.00 100 VAL A C 1
ATOM 762 O O . VAL A 1 100 ? -10.874 -1.326 -1.130 1.00 93.00 100 VAL A O 1
ATOM 765 N N . VAL A 1 101 ? -9.748 -0.363 -2.814 1.00 92.81 101 VAL A N 1
ATOM 766 C CA . VAL A 1 101 ? -9.663 -1.586 -3.627 1.00 92.81 101 VAL A CA 1
ATOM 767 C C . VAL A 1 101 ? -8.842 -2.656 -2.902 1.00 92.81 101 VAL A C 1
ATOM 769 O O . VAL A 1 101 ? -9.268 -3.807 -2.821 1.00 92.81 101 VAL A O 1
ATOM 772 N N . ARG A 1 102 ? -7.715 -2.257 -2.299 1.00 93.69 102 ARG A N 1
ATOM 773 C CA . ARG A 1 102 ? -6.833 -3.135 -1.518 1.00 93.69 102 ARG A CA 1
ATOM 774 C C . ARG A 1 102 ? -7.516 -3.644 -0.252 1.00 93.69 102 ARG A C 1
ATOM 776 O O . ARG A 1 102 ? -7.530 -4.847 -0.007 1.00 93.69 102 ARG A O 1
ATOM 783 N N . ALA A 1 103 ? -8.130 -2.742 0.512 1.00 95.25 103 ALA A N 1
ATOM 784 C CA . ALA A 1 103 ? -8.878 -3.087 1.717 1.00 95.25 103 ALA A CA 1
ATOM 785 C C . ALA A 1 103 ? -10.011 -4.078 1.406 1.00 95.25 103 ALA A C 1
ATOM 787 O O . ALA A 1 103 ? -10.160 -5.076 2.103 1.00 95.25 103 ALA A O 1
ATOM 788 N N . ARG A 1 104 ? -10.749 -3.872 0.308 1.00 95.19 104 ARG A N 1
ATOM 789 C CA . ARG A 1 104 ? -11.813 -4.786 -0.130 1.00 95.19 104 ARG A CA 1
ATOM 790 C C . ARG A 1 104 ? -11.280 -6.170 -0.494 1.00 95.19 104 ARG A C 1
ATOM 792 O O . ARG A 1 104 ? -11.915 -7.166 -0.158 1.00 95.19 104 ARG A O 1
ATOM 799 N N . ALA A 1 105 ? -10.144 -6.238 -1.188 1.00 94.56 105 ALA A N 1
ATOM 800 C CA . ALA A 1 105 ? -9.525 -7.511 -1.544 1.00 94.56 105 ALA A CA 1
ATOM 801 C C . ALA A 1 105 ? -9.123 -8.304 -0.291 1.00 94.56 105 ALA A C 1
ATOM 803 O O . ALA A 1 105 ? -9.421 -9.493 -0.203 1.00 94.56 105 ALA A O 1
ATOM 804 N N . ILE A 1 106 ? -8.525 -7.639 0.701 1.00 95.88 106 ILE A N 1
ATOM 805 C CA . ILE A 1 106 ? -8.156 -8.276 1.971 1.00 95.88 106 ILE A CA 1
ATOM 806 C C . ILE A 1 106 ? -9.392 -8.666 2.779 1.00 95.88 106 ILE A C 1
ATOM 808 O O . ILE A 1 106 ? -9.421 -9.771 3.299 1.00 95.88 106 ILE A O 1
ATOM 812 N N . ALA A 1 107 ? -10.431 -7.829 2.831 1.00 96.38 107 ALA A N 1
ATOM 813 C CA . ALA A 1 107 ? -11.682 -8.144 3.525 1.00 96.38 107 ALA A CA 1
ATOM 814 C C . ALA A 1 107 ? -12.311 -9.448 3.008 1.00 96.38 107 ALA A C 1
ATOM 816 O O . ALA A 1 107 ? -12.663 -10.326 3.791 1.00 96.38 107 ALA A O 1
ATOM 817 N N . LYS A 1 108 ? -12.334 -9.619 1.679 1.00 95.81 108 LYS A N 1
ATOM 818 C CA . LYS A 1 108 ? -12.814 -10.845 1.030 1.00 95.81 108 LYS A CA 1
ATOM 819 C C . LYS A 1 108 ? -11.986 -12.078 1.412 1.00 95.81 108 LYS A C 1
ATOM 821 O O . LYS A 1 108 ? -12.540 -13.155 1.605 1.00 95.81 108 LYS A O 1
ATOM 826 N N . LEU A 1 109 ? -10.663 -11.933 1.499 1.00 94.00 109 LEU A N 1
ATOM 827 C CA . LEU A 1 109 ? -9.756 -13.027 1.862 1.00 94.00 109 LEU A CA 1
ATOM 828 C C . LEU A 1 109 ? -9.756 -13.324 3.371 1.00 94.00 109 LEU A C 1
ATOM 830 O O . LEU A 1 109 ? -9.534 -14.463 3.771 1.00 94.00 109 LEU A O 1
ATOM 834 N N . LEU A 1 110 ? -10.047 -12.324 4.203 1.00 93.69 110 LEU A N 1
ATOM 835 C CA . LEU A 1 110 ? -10.172 -12.434 5.652 1.00 93.69 110 LEU A CA 1
ATOM 836 C C . LEU A 1 110 ? -11.597 -12.874 6.025 1.00 93.69 110 LEU A C 1
ATOM 838 O O . LEU A 1 110 ? -12.328 -12.152 6.698 1.00 93.69 110 LEU A O 1
ATOM 842 N N . ASN A 1 111 ? -11.982 -14.068 5.563 1.00 92.00 111 ASN A N 1
ATOM 843 C CA . ASN A 1 111 ? -13.282 -14.705 5.820 1.00 92.00 111 ASN A CA 1
ATOM 844 C C . ASN A 1 111 ? -14.505 -13.874 5.388 1.00 92.00 111 ASN A C 1
ATOM 846 O O . ASN A 1 111 ? -15.521 -13.881 6.078 1.00 92.00 111 ASN A O 1
ATOM 850 N N . ASP A 1 112 ? -14.404 -13.175 4.254 1.00 93.12 112 ASP A N 1
ATOM 851 C CA . ASP A 1 112 ? -15.472 -12.319 3.713 1.00 93.12 112 ASP A CA 1
ATOM 852 C C . ASP A 1 112 ? -16.001 -11.292 4.728 1.00 93.12 112 ASP A C 1
ATOM 854 O O . ASP A 1 112 ? -17.202 -11.042 4.833 1.00 93.12 112 ASP A O 1
ATOM 858 N N . THR A 1 113 ? -15.090 -10.716 5.518 1.00 95.31 113 THR A N 1
ATOM 859 C CA . THR A 1 113 ? -15.462 -9.761 6.558 1.00 95.31 113 THR A CA 1
ATOM 860 C C . THR A 1 113 ? -15.861 -8.402 5.985 1.00 95.31 113 THR A C 1
ATOM 862 O O . THR A 1 113 ? -15.551 -8.053 4.842 1.00 95.31 113 THR A O 1
ATOM 865 N N . ASP A 1 114 ? -16.525 -7.591 6.804 1.00 96.25 114 ASP A N 1
ATOM 866 C CA . ASP A 1 114 ? -16.945 -6.254 6.401 1.00 96.25 114 ASP A CA 1
ATOM 867 C C . ASP A 1 114 ? -15.755 -5.323 6.142 1.00 96.25 114 ASP A C 1
ATOM 869 O O . ASP A 1 114 ? -14.633 -5.510 6.628 1.00 96.25 114 ASP A O 1
ATOM 873 N N . MET A 1 115 ? -16.036 -4.235 5.426 1.00 96.50 115 MET A N 1
ATOM 874 C CA . MET A 1 115 ? -15.074 -3.171 5.184 1.00 96.50 115 MET A CA 1
ATOM 875 C C . MET A 1 115 ? -15.631 -1.810 5.602 1.00 96.50 115 MET A C 1
ATOM 877 O O . MET A 1 115 ? -16.764 -1.464 5.264 1.00 96.50 115 MET A O 1
ATOM 881 N N . ALA A 1 116 ? -14.791 -1.003 6.249 1.00 96.50 116 ALA A N 1
ATOM 882 C CA . ALA A 1 116 ? -15.026 0.415 6.481 1.00 96.50 116 ALA A CA 1
ATOM 883 C C . ALA A 1 116 ? -14.050 1.289 5.681 1.00 96.50 116 ALA A C 1
ATOM 885 O O . ALA A 1 116 ? -12.944 0.878 5.321 1.00 96.50 116 ALA A O 1
ATOM 886 N N . ILE A 1 117 ? -14.459 2.524 5.404 1.00 95.25 117 ILE A N 1
ATOM 887 C CA . ILE A 1 117 ? -13.665 3.499 4.650 1.00 95.25 117 ILE A CA 1
ATOM 888 C C . ILE A 1 117 ? -13.598 4.794 5.441 1.00 95.25 117 ILE A C 1
ATOM 890 O O . ILE A 1 117 ? -14.608 5.262 5.973 1.00 95.25 117 ILE A O 1
ATOM 894 N N . ILE A 1 118 ? -12.415 5.398 5.471 1.00 91.44 118 ILE A N 1
ATOM 895 C CA . ILE A 1 118 ? -12.215 6.717 6.053 1.00 91.44 118 ILE A CA 1
ATOM 896 C C . ILE A 1 118 ? -12.189 7.769 4.941 1.00 91.44 118 ILE A C 1
ATOM 898 O O . ILE A 1 118 ? -11.222 7.889 4.186 1.00 91.44 118 ILE A O 1
ATOM 902 N N . ASP A 1 119 ? -13.257 8.562 4.854 1.00 87.31 119 ASP A N 1
ATOM 903 C CA . ASP A 1 119 ? -13.337 9.717 3.960 1.00 87.31 119 ASP A CA 1
ATOM 904 C C . ASP A 1 119 ? -12.747 10.958 4.651 1.00 87.31 119 ASP A C 1
ATOM 906 O O . ASP A 1 119 ? -13.286 11.487 5.630 1.00 87.31 119 ASP A O 1
ATOM 910 N N . LYS A 1 120 ? -11.613 11.426 4.120 1.00 76.31 120 LYS A N 1
ATOM 911 C CA . LYS A 1 120 ? -10.918 12.638 4.565 1.00 76.31 120 LYS A CA 1
ATOM 912 C C . LYS A 1 120 ? -11.480 13.848 3.834 1.00 76.31 120 LYS A C 1
ATOM 914 O O . LYS A 1 120 ? -10.940 14.263 2.803 1.00 76.31 120 LYS A O 1
ATOM 919 N N . ARG A 1 121 ? -12.498 14.496 4.398 1.00 69.81 121 ARG A N 1
ATOM 920 C CA . ARG A 1 121 ? -12.987 15.766 3.845 1.00 69.81 121 ARG A CA 1
ATOM 921 C C . ARG A 1 121 ? -12.196 16.942 4.406 1.00 69.81 121 ARG A C 1
ATOM 923 O O . ARG A 1 121 ? -12.080 17.129 5.616 1.00 69.81 121 ARG A O 1
ATOM 930 N N . ARG A 1 122 ? -11.665 17.771 3.503 1.00 63.50 122 ARG A N 1
ATOM 931 C CA . ARG A 1 122 ? -11.115 19.095 3.829 1.00 63.50 122 ARG A CA 1
ATOM 932 C C . ARG A 1 122 ? -12.113 20.157 3.370 1.00 63.50 122 ARG A C 1
ATOM 934 O O . ARG A 1 122 ? -12.149 20.444 2.176 1.00 63.50 122 ARG A O 1
ATOM 941 N N . PRO A 1 123 ? -12.922 20.742 4.269 1.00 58.44 123 PRO A N 1
ATOM 942 C CA . PRO A 1 123 ? -13.887 21.762 3.868 1.00 58.44 123 PRO A CA 1
ATOM 943 C C . PRO A 1 123 ? -13.212 23.058 3.384 1.00 58.44 123 PRO A C 1
ATOM 945 O O . PRO A 1 123 ? -13.761 23.730 2.515 1.00 58.44 123 PRO A O 1
ATOM 948 N N . ARG A 1 124 ? -12.016 23.406 3.893 1.00 58.19 124 ARG A N 1
ATOM 949 C CA . ARG A 1 124 ? -11.185 24.540 3.431 1.00 58.19 124 ARG A CA 1
ATOM 950 C C . ARG A 1 124 ? -9.694 24.261 3.653 1.00 58.19 124 ARG A C 1
ATOM 952 O O . ARG A 1 124 ? -9.333 23.421 4.478 1.00 58.19 124 ARG A O 1
ATOM 959 N N . ALA A 1 125 ? -8.824 24.987 2.947 1.00 46.62 125 ALA A N 1
ATOM 960 C CA . ALA A 1 125 ? -7.407 25.059 3.306 1.00 46.62 125 ALA A CA 1
ATOM 961 C C . ALA A 1 125 ? -7.288 25.644 4.731 1.00 46.62 125 ALA A C 1
ATOM 963 O O . ALA A 1 125 ? -7.918 26.657 5.014 1.00 46.62 125 ALA A O 1
ATOM 964 N N . ASN A 1 126 ? -6.523 24.991 5.613 1.00 50.47 126 ASN A N 1
ATOM 965 C CA . ASN A 1 126 ? -6.299 25.328 7.035 1.00 50.47 126 ASN A CA 1
ATOM 966 C C . ASN A 1 126 ? -7.381 24.932 8.062 1.00 50.47 126 ASN A C 1
ATOM 968 O O . ASN A 1 126 ? -7.232 25.275 9.231 1.00 50.47 126 ASN A O 1
ATOM 972 N N . VAL A 1 127 ? -8.419 24.173 7.692 1.00 54.69 127 VAL A N 1
ATOM 973 C CA . VAL A 1 127 ? -9.350 23.582 8.679 1.00 54.69 127 VAL A CA 1
ATOM 974 C C . VAL A 1 127 ? -8.932 22.142 8.990 1.00 54.69 127 VAL A C 1
ATOM 976 O O . VAL A 1 127 ? -8.476 21.422 8.095 1.00 54.69 127 VAL A O 1
ATOM 979 N N . SER A 1 128 ? -9.058 21.737 10.259 1.00 52.78 128 SER A N 1
ATOM 980 C CA . SER A 1 128 ? -8.788 20.372 10.720 1.00 52.78 128 SER A CA 1
ATOM 981 C C . SER A 1 128 ? -9.529 19.346 9.854 1.00 52.78 128 SER A C 1
ATOM 983 O O . SER A 1 128 ? -10.656 19.559 9.408 1.00 52.78 128 SER A O 1
ATOM 985 N N . GLN A 1 129 ? -8.846 18.245 9.542 1.00 62.03 129 GLN A N 1
ATOM 986 C CA . GLN A 1 129 ? -9.410 17.162 8.739 1.00 62.03 129 GLN A CA 1
ATOM 987 C C . GLN A 1 129 ? -10.561 16.521 9.514 1.00 62.03 129 GLN A C 1
ATOM 989 O O . GLN A 1 129 ? -10.334 16.005 10.604 1.00 62.03 129 GLN A O 1
ATOM 994 N N . VAL A 1 130 ? -11.769 16.540 8.950 1.00 60.31 130 VAL A N 1
ATOM 995 C CA . VAL A 1 130 ? -12.892 15.770 9.494 1.00 60.31 130 VAL A CA 1
ATOM 996 C C . VAL A 1 130 ? -12.813 14.370 8.896 1.00 60.31 130 VAL A C 1
ATOM 998 O O . VAL A 1 130 ? -12.809 14.215 7.671 1.00 60.31 130 VAL A O 1
ATOM 1001 N N . MET A 1 131 ? -12.708 13.364 9.763 1.00 76.00 131 MET A N 1
ATOM 1002 C CA . MET A 1 131 ? -12.637 11.953 9.390 1.00 76.00 131 MET A CA 1
ATOM 1003 C C . MET A 1 131 ? -14.049 11.366 9.444 1.00 76.00 131 MET A C 1
ATOM 1005 O O . MET A 1 131 ? -14.589 11.113 10.523 1.00 76.00 131 MET A O 1
ATOM 1009 N N . HIS A 1 132 ? -14.673 11.164 8.285 1.00 85.94 132 HIS A N 1
ATOM 1010 C CA . HIS A 1 132 ? -15.939 10.440 8.222 1.00 85.94 132 HIS A CA 1
ATOM 1011 C C . HIS A 1 132 ? -15.658 8.955 8.024 1.00 85.94 132 HIS A C 1
ATOM 1013 O O . HIS A 1 132 ? -15.146 8.550 6.985 1.00 85.94 132 HIS A O 1
ATOM 1019 N N . ILE A 1 133 ? -16.010 8.145 9.021 1.00 91.56 133 ILE A N 1
ATOM 1020 C CA . ILE A 1 133 ? -15.962 6.687 8.907 1.00 91.56 133 ILE A CA 1
ATOM 1021 C C . ILE A 1 133 ? -17.295 6.218 8.326 1.00 91.56 133 ILE A C 1
ATOM 1023 O O . ILE A 1 133 ? -18.360 6.518 8.881 1.00 91.56 133 ILE A O 1
ATOM 1027 N N . ILE A 1 134 ? -17.212 5.520 7.197 1.00 93.12 134 ILE A N 1
ATOM 1028 C CA . ILE A 1 134 ? -18.322 4.840 6.531 1.00 93.12 134 ILE A CA 1
ATOM 1029 C C . ILE A 1 134 ? -18.178 3.351 6.850 1.00 93.12 134 ILE A C 1
ATOM 1031 O O . ILE A 1 134 ? -17.204 2.736 6.423 1.00 93.12 134 ILE A O 1
ATOM 1035 N N . GLY A 1 135 ? -19.129 2.799 7.603 1.00 92.81 135 GLY A N 1
ATOM 1036 C CA . GLY A 1 135 ? -19.085 1.440 8.156 1.00 92.81 135 GLY A CA 1
ATOM 1037 C C . GLY A 1 135 ? -19.271 1.443 9.677 1.00 92.81 135 GLY A C 1
ATOM 1038 O O . GLY A 1 135 ? -19.044 2.469 10.323 1.00 92.81 135 GLY A O 1
ATOM 1039 N N . ASP A 1 136 ? -19.703 0.310 10.235 1.00 94.56 136 ASP A N 1
ATOM 1040 C CA . ASP A 1 136 ? -19.865 0.129 11.681 1.00 94.56 136 ASP A CA 1
ATOM 1041 C C . ASP A 1 136 ? -18.638 -0.570 12.279 1.00 94.56 136 ASP A C 1
ATOM 1043 O O . ASP A 1 136 ? -18.330 -1.717 11.951 1.00 94.56 136 ASP A O 1
ATOM 1047 N N . VAL A 1 137 ? -17.929 0.165 13.135 1.00 96.38 137 VAL A N 1
ATOM 1048 C CA . VAL A 1 137 ? -16.655 -0.230 13.752 1.00 9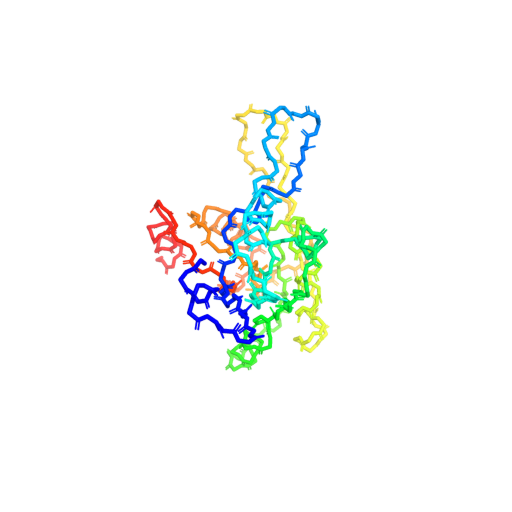6.38 137 VAL A CA 1
ATOM 1049 C C . VAL A 1 137 ? -16.778 -0.432 15.266 1.00 96.38 137 VAL A C 1
ATOM 1051 O O . VAL A 1 137 ? -15.802 -0.812 15.914 1.00 96.38 137 VAL A O 1
ATOM 1054 N N . ALA A 1 138 ? -17.952 -0.169 15.850 1.00 97.25 138 ALA A N 1
ATOM 1055 C CA . ALA A 1 138 ? -18.132 -0.184 17.296 1.00 97.25 138 ALA A CA 1
ATOM 1056 C C . ALA A 1 138 ? -18.030 -1.614 17.851 1.00 97.25 138 ALA A C 1
ATOM 1058 O O . ALA A 1 138 ? -18.688 -2.534 17.373 1.00 97.25 138 ALA A O 1
ATOM 1059 N N . GLY A 1 139 ? -17.186 -1.814 18.865 1.00 96.69 139 GLY A N 1
ATOM 1060 C CA . GLY A 1 139 ? -16.960 -3.118 19.496 1.00 96.69 139 GLY A CA 1
ATOM 1061 C C . GLY A 1 139 ? -16.161 -4.121 18.655 1.00 96.69 139 GLY A C 1
ATOM 1062 O O . GLY A 1 139 ? -15.994 -5.257 19.090 1.00 96.69 139 GLY A O 1
ATOM 1063 N N . ARG A 1 140 ? -15.646 -3.718 17.486 1.00 97.69 140 ARG A N 1
ATOM 1064 C CA . ARG A 1 140 ? -14.946 -4.595 16.531 1.00 97.69 140 ARG A CA 1
ATOM 1065 C C . ARG A 1 140 ? -13.440 -4.395 16.555 1.00 97.69 140 ARG A C 1
ATOM 1067 O O . ARG A 1 140 ? -12.955 -3.293 16.832 1.00 97.69 140 ARG A O 1
ATOM 1074 N N . ASP A 1 141 ? -12.694 -5.438 16.208 1.00 97.88 141 ASP A N 1
ATOM 1075 C CA . ASP A 1 141 ? -11.275 -5.298 15.893 1.00 97.88 141 ASP A CA 1
ATOM 1076 C C . ASP A 1 141 ? -11.096 -4.716 14.487 1.00 97.88 141 ASP A C 1
ATOM 1078 O O . ASP A 1 141 ? -11.506 -5.299 13.488 1.00 97.88 141 ASP A O 1
ATOM 1082 N N . CYS A 1 142 ? -10.478 -3.545 14.392 1.00 97.69 142 CYS A N 1
ATOM 1083 C CA . CYS A 1 142 ? -10.257 -2.862 13.124 1.00 97.69 142 CYS A CA 1
ATOM 1084 C C . CYS A 1 142 ? -8.873 -3.196 12.566 1.00 97.69 142 CYS A C 1
ATOM 1086 O O . CYS A 1 142 ? -7.867 -2.976 13.240 1.00 97.69 142 CYS A O 1
ATOM 1088 N N . VAL A 1 143 ? -8.809 -3.654 11.318 1.00 97.81 143 VAL A N 1
ATOM 1089 C CA . VAL A 1 143 ? -7.557 -3.937 10.604 1.00 97.81 143 VAL A CA 1
ATOM 1090 C C . VAL A 1 143 ? -7.381 -2.907 9.497 1.00 97.81 143 VAL A C 1
ATOM 1092 O O . VAL A 1 143 ? -7.984 -3.014 8.431 1.00 97.81 143 VAL A O 1
ATOM 1095 N N . MET A 1 144 ? -6.578 -1.878 9.747 1.00 96.69 144 MET A N 1
ATOM 1096 C CA . MET A 1 144 ? -6.227 -0.890 8.732 1.00 96.69 144 MET A CA 1
ATOM 1097 C C . MET A 1 144 ? -5.197 -1.469 7.768 1.00 96.69 144 MET A C 1
ATOM 1099 O O . MET A 1 144 ? -4.178 -1.993 8.219 1.00 96.69 144 MET A O 1
ATOM 1103 N N . VAL A 1 145 ? -5.429 -1.326 6.462 1.00 96.12 145 VAL A N 1
ATOM 1104 C CA . VAL A 1 145 ? -4.482 -1.790 5.438 1.00 96.12 145 VAL A CA 1
ATOM 1105 C C . VAL A 1 145 ? -4.151 -0.685 4.443 1.00 96.12 145 VAL A C 1
ATOM 1107 O O . VAL A 1 145 ? -5.052 -0.084 3.853 1.00 96.12 145 VAL A O 1
ATOM 1110 N N . ASP A 1 146 ? -2.858 -0.456 4.223 1.00 94.38 146 ASP A N 1
ATOM 1111 C CA . ASP A 1 146 ? -2.331 0.475 3.224 1.00 94.38 146 ASP A CA 1
ATOM 1112 C C . ASP A 1 146 ? -1.156 -0.142 2.438 1.00 94.38 146 ASP A C 1
ATOM 1114 O O . ASP A 1 146 ? -0.657 -1.199 2.811 1.00 94.38 146 ASP A O 1
ATOM 1118 N N . ASP A 1 147 ? -0.695 0.475 1.345 1.00 94.31 147 ASP A N 1
ATOM 1119 C CA . ASP A 1 147 ? 0.535 0.013 0.667 1.00 94.31 147 ASP A CA 1
ATOM 1120 C C . ASP A 1 147 ? 1.789 0.389 1.454 1.00 94.31 147 ASP A C 1
ATOM 1122 O O . ASP A 1 147 ? 2.774 -0.346 1.455 1.00 94.31 147 ASP A O 1
ATOM 1126 N N . MET A 1 148 ? 1.766 1.527 2.147 1.00 95.12 148 MET A N 1
ATOM 1127 C CA . MET A 1 148 ? 2.949 2.071 2.804 1.00 95.12 148 MET A CA 1
ATOM 1128 C C . MET A 1 148 ? 2.606 2.915 4.024 1.00 95.12 148 MET A C 1
ATOM 1130 O O . MET A 1 148 ? 1.553 3.546 4.091 1.00 95.12 148 MET A O 1
ATOM 1134 N N . ILE A 1 149 ? 3.555 3.018 4.953 1.00 94.94 149 ILE A N 1
ATOM 1135 C CA . ILE A 1 149 ? 3.493 3.985 6.051 1.00 94.94 149 ILE A CA 1
ATOM 1136 C C . ILE A 1 149 ? 4.676 4.939 5.924 1.00 94.94 149 ILE A C 1
ATOM 1138 O O . ILE A 1 149 ? 5.822 4.566 6.154 1.00 94.94 149 ILE A O 1
ATOM 1142 N N . ASP A 1 150 ? 4.376 6.188 5.566 1.00 93.81 150 ASP A N 1
ATOM 1143 C CA . ASP A 1 150 ? 5.357 7.263 5.392 1.00 93.81 150 ASP A CA 1
ATOM 1144 C C . ASP A 1 150 ? 5.607 8.009 6.710 1.00 93.81 150 ASP A C 1
ATOM 1146 O O . ASP A 1 150 ? 6.395 7.563 7.530 1.00 93.81 150 ASP A O 1
ATOM 1150 N N . THR A 1 151 ? 4.884 9.096 6.985 1.00 91.56 151 THR A N 1
ATOM 1151 C CA . THR A 1 151 ? 5.050 9.880 8.225 1.00 91.56 151 THR A CA 1
ATOM 1152 C C . THR A 1 151 ? 4.221 9.364 9.406 1.00 91.56 151 THR A C 1
ATOM 1154 O O . THR A 1 151 ? 4.217 9.972 10.478 1.00 91.56 151 THR A O 1
ATOM 1157 N N . GLY A 1 152 ? 3.422 8.311 9.211 1.00 90.00 152 GLY A N 1
ATOM 1158 C CA . GLY A 1 152 ? 2.467 7.794 10.202 1.00 90.00 152 GLY A CA 1
ATOM 1159 C C . GLY A 1 152 ? 1.250 8.694 10.475 1.00 90.00 152 GLY A C 1
ATOM 1160 O O . GLY A 1 152 ? 0.269 8.229 11.035 1.00 90.00 152 GLY A O 1
ATOM 1161 N N . GLY A 1 153 ? 1.235 9.957 10.033 1.00 88.62 153 GLY A N 1
ATOM 1162 C CA . GLY A 1 153 ? 0.177 10.907 10.410 1.00 88.62 153 GLY A CA 1
ATOM 1163 C C . GLY A 1 153 ? -1.231 10.536 9.922 1.00 88.62 153 GLY A C 1
ATOM 1164 O O . GLY A 1 153 ? -2.206 10.755 10.634 1.00 88.62 153 GLY A O 1
ATOM 1165 N N . THR A 1 154 ? -1.352 9.961 8.721 1.00 86.56 154 THR A N 1
ATOM 1166 C CA . THR A 1 154 ? -2.629 9.410 8.224 1.00 86.56 154 THR A CA 1
ATOM 1167 C C . THR A 1 154 ? -3.103 8.257 9.103 1.00 86.56 154 THR A C 1
ATOM 1169 O O . THR A 1 154 ? -4.274 8.220 9.471 1.00 86.56 154 THR A O 1
ATOM 1172 N N . LEU A 1 155 ? -2.188 7.342 9.422 1.00 91.44 155 LEU A N 1
ATOM 1173 C CA . LEU A 1 155 ? -2.458 6.129 10.178 1.00 91.44 155 LEU A CA 1
ATOM 1174 C C . LEU A 1 155 ? -2.916 6.459 11.603 1.00 91.44 155 LEU A C 1
ATOM 1176 O O . LEU A 1 155 ? -3.946 5.964 12.043 1.00 91.44 155 LEU A O 1
ATOM 1180 N N . CYS A 1 156 ? -2.193 7.344 12.296 1.00 91.94 156 CYS A N 1
ATOM 1181 C CA . CYS A 1 156 ? -2.509 7.724 13.672 1.00 91.94 156 CYS A CA 1
ATOM 1182 C C . CYS A 1 156 ? -3.889 8.383 13.773 1.00 91.94 156 CYS A C 1
ATOM 1184 O O . CYS A 1 156 ? -4.712 7.951 14.568 1.00 91.94 156 CYS A O 1
ATOM 1186 N N . LYS A 1 157 ? -4.199 9.347 12.895 1.00 90.44 157 LYS A N 1
ATOM 1187 C CA . LYS A 1 157 ? -5.526 9.990 12.879 1.00 90.44 157 LYS A CA 1
ATOM 1188 C C . LYS A 1 157 ? -6.655 9.022 12.541 1.00 90.44 157 LYS A C 1
ATOM 1190 O O . LYS A 1 157 ? -7.773 9.185 13.016 1.00 90.44 157 LYS A O 1
ATOM 1195 N N . ALA A 1 158 ? -6.388 8.053 11.665 1.00 91.88 158 ALA A N 1
ATOM 1196 C CA . ALA A 1 158 ? -7.343 7.001 11.347 1.00 91.88 158 ALA A CA 1
ATOM 1197 C C . ALA A 1 158 ? -7.615 6.126 12.576 1.00 91.88 158 ALA A C 1
ATOM 1199 O O . ALA A 1 158 ? -8.774 5.895 12.909 1.00 91.88 158 ALA A O 1
ATOM 1200 N N . ALA A 1 159 ? -6.567 5.708 13.284 1.00 93.94 159 ALA A N 1
ATOM 1201 C CA . ALA A 1 159 ? -6.694 4.931 14.508 1.00 93.94 159 ALA A CA 1
ATOM 1202 C C . ALA A 1 159 ? -7.418 5.694 15.628 1.00 93.94 159 ALA A C 1
ATOM 1204 O O . ALA A 1 159 ? -8.319 5.129 16.242 1.00 93.94 159 ALA A O 1
ATOM 1205 N N . GLU A 1 160 ? -7.089 6.970 15.850 1.00 93.06 160 GLU A N 1
ATOM 1206 C CA . GLU A 1 160 ? -7.798 7.847 16.795 1.00 93.06 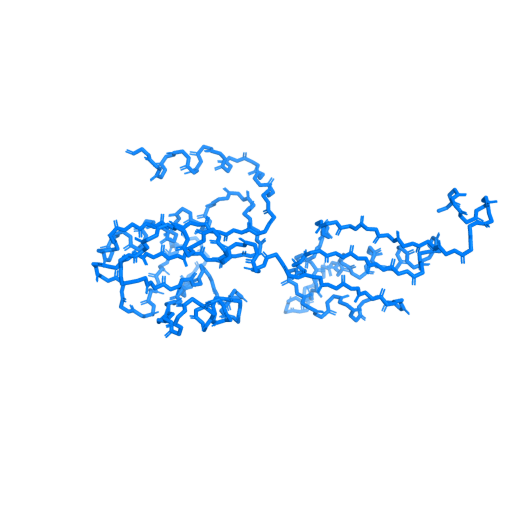160 GL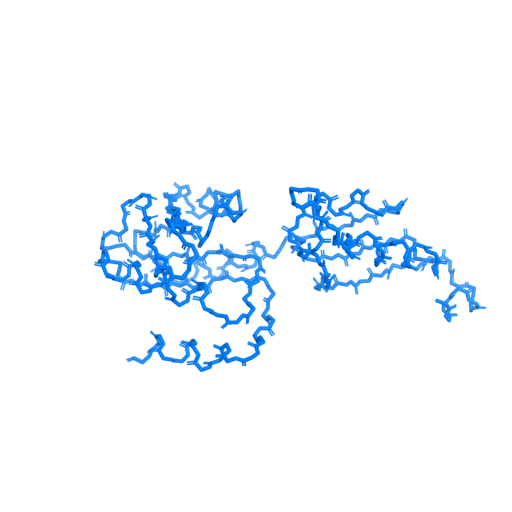U A CA 1
ATOM 1207 C C . GLU A 1 160 ? -9.296 7.909 16.464 1.00 93.06 160 GLU A C 1
ATOM 1209 O O . GLU A 1 160 ? -10.128 7.599 17.313 1.00 93.06 160 GLU A O 1
ATOM 1214 N N . ALA A 1 161 ? -9.650 8.189 15.205 1.00 92.81 161 ALA A N 1
ATOM 1215 C CA . ALA A 1 161 ? -11.046 8.249 14.773 1.00 92.81 161 ALA A CA 1
ATOM 1216 C C . ALA A 1 161 ? -11.786 6.906 14.944 1.00 92.81 161 ALA A C 1
ATOM 1218 O O . ALA A 1 161 ? -12.970 6.888 15.285 1.00 92.81 161 ALA A O 1
ATOM 1219 N N . LEU A 1 162 ? -11.113 5.772 14.712 1.00 94.62 162 LEU A N 1
ATOM 1220 C CA . LEU A 1 162 ? -11.686 4.442 14.950 1.00 94.62 162 LEU A CA 1
ATOM 1221 C C . LEU A 1 162 ? -11.939 4.210 16.444 1.00 94.62 162 LEU A C 1
ATOM 1223 O O . LEU A 1 162 ? -13.008 3.725 16.819 1.00 94.62 162 LEU A O 1
ATOM 1227 N N . LYS A 1 163 ? -10.986 4.593 17.301 1.00 94.69 163 LYS A N 1
ATOM 1228 C CA . LYS A 1 163 ? -11.110 4.489 18.760 1.00 94.69 163 LYS A CA 1
ATOM 1229 C C . LYS A 1 163 ? -12.228 5.369 19.309 1.00 94.69 163 LYS A C 1
ATOM 1231 O O . LYS A 1 163 ? -13.030 4.884 20.103 1.00 94.69 163 LYS A O 1
ATOM 1236 N N . GLU A 1 164 ? -12.353 6.604 18.832 1.00 93.81 164 GLU A N 1
ATOM 1237 C CA . GLU A 1 164 ? -13.457 7.511 19.184 1.00 93.81 164 GLU A CA 1
ATOM 1238 C C . GLU A 1 164 ? -14.835 6.936 18.819 1.00 93.81 164 GLU A C 1
ATOM 1240 O O . GLU A 1 164 ? -15.826 7.220 19.490 1.00 93.81 164 GLU A O 1
ATOM 1245 N N . ARG A 1 165 ? -14.907 6.089 17.783 1.00 94.62 165 ARG A N 1
ATOM 1246 C CA . ARG A 1 165 ? -16.128 5.367 17.384 1.00 94.62 165 ARG A CA 1
ATOM 1247 C C . ARG A 1 165 ? -16.300 3.998 18.042 1.00 94.62 165 ARG A C 1
ATOM 1249 O O . ARG A 1 165 ? -17.184 3.242 17.649 1.00 94.62 165 ARG A O 1
ATOM 1256 N N . GLY A 1 166 ? -15.493 3.684 19.052 1.00 95.50 166 GLY A N 1
ATOM 1257 C CA . GLY A 1 166 ? -15.647 2.480 19.862 1.00 95.50 166 GLY A CA 1
ATOM 1258 C C . GLY A 1 166 ? -14.968 1.232 19.299 1.00 95.50 166 GLY A C 1
ATOM 1259 O O . GLY A 1 166 ? -15.336 0.132 19.707 1.00 95.50 166 GLY A O 1
ATOM 1260 N N . ALA A 1 167 ? -13.995 1.359 18.391 1.00 96.81 167 ALA A N 1
ATOM 1261 C CA . ALA A 1 167 ? -13.195 0.215 17.949 1.00 96.81 167 ALA A CA 1
ATOM 1262 C C . ALA A 1 167 ? -12.462 -0.451 19.130 1.00 96.81 167 ALA A C 1
ATOM 1264 O O . ALA A 1 167 ? -11.774 0.215 19.915 1.00 96.81 167 ALA A O 1
ATOM 1265 N N . LYS A 1 168 ? -12.555 -1.782 19.231 1.00 96.19 168 LYS A N 1
ATOM 1266 C CA . LYS A 1 168 ? -11.988 -2.573 20.335 1.00 96.19 168 LYS A CA 1
ATOM 1267 C C . LYS A 1 168 ? -10.461 -2.547 20.292 1.00 96.19 168 LYS A C 1
ATOM 1269 O O . LYS A 1 168 ? -9.812 -1.991 21.181 1.00 96.19 168 LYS A O 1
ATOM 1274 N N . ARG A 1 169 ? -9.872 -3.061 19.215 1.00 96.00 169 ARG A N 1
ATOM 1275 C CA . ARG A 1 169 ? -8.436 -2.980 18.903 1.00 96.00 169 ARG A CA 1
ATOM 1276 C C . ARG A 1 169 ? -8.260 -2.414 17.502 1.00 96.00 169 ARG A C 1
ATOM 1278 O O . ARG A 1 169 ? -9.156 -2.527 16.672 1.00 96.00 169 ARG A O 1
ATOM 1285 N N . VAL A 1 170 ? -7.122 -1.777 17.256 1.00 96.12 170 VAL A N 1
ATOM 1286 C CA . VAL A 1 170 ? -6.781 -1.244 15.937 1.00 96.12 170 VAL A CA 1
ATOM 1287 C C . VAL A 1 170 ? -5.418 -1.800 15.555 1.00 96.12 170 VAL A C 1
ATOM 1289 O O . VAL A 1 170 ? -4.438 -1.561 16.255 1.00 96.12 170 VAL A O 1
ATOM 1292 N N . PHE A 1 171 ? -5.375 -2.541 14.456 1.00 96.81 171 PHE A N 1
ATOM 1293 C CA . PHE A 1 171 ? -4.170 -3.092 13.851 1.00 96.81 171 PHE A CA 1
ATOM 1294 C C . PHE A 1 171 ? -3.868 -2.334 12.562 1.00 96.81 171 PHE A C 1
ATOM 1296 O O . PHE A 1 171 ? -4.780 -1.875 11.875 1.00 96.81 171 PHE A O 1
ATOM 1303 N N . ALA A 1 172 ? -2.590 -2.192 12.238 1.00 95.88 172 ALA A N 1
ATOM 1304 C CA . ALA A 1 172 ? -2.125 -1.473 11.063 1.00 95.88 172 ALA A CA 1
ATOM 1305 C C . ALA A 1 172 ? -1.172 -2.357 10.264 1.00 95.88 172 ALA A C 1
ATOM 1307 O O . ALA A 1 172 ? -0.120 -2.739 10.770 1.00 95.88 172 ALA A O 1
ATOM 1308 N N . TYR A 1 173 ? -1.529 -2.632 9.013 1.00 97.25 173 TYR A N 1
ATOM 1309 C CA . TYR A 1 173 ? -0.733 -3.413 8.077 1.00 97.25 173 TYR A CA 1
ATOM 1310 C C . TYR A 1 173 ? -0.377 -2.571 6.860 1.00 97.25 173 TYR A C 1
ATOM 1312 O O . TYR A 1 173 ? -1.224 -1.884 6.286 1.00 97.25 173 TYR A O 1
ATOM 1320 N N . ALA A 1 174 ? 0.885 -2.642 6.459 1.00 96.25 174 ALA A N 1
ATOM 1321 C CA . ALA A 1 174 ? 1.355 -2.077 5.209 1.00 96.25 174 ALA A CA 1
ATOM 1322 C C . ALA A 1 174 ? 2.561 -2.852 4.695 1.00 96.25 174 ALA A C 1
ATOM 1324 O O . ALA A 1 174 ? 3.310 -3.426 5.485 1.00 96.25 174 ALA A O 1
ATOM 1325 N N . THR A 1 175 ? 2.764 -2.829 3.381 1.00 96.81 175 THR A N 1
ATOM 1326 C CA . THR A 1 175 ? 3.901 -3.503 2.749 1.00 96.81 175 THR A CA 1
ATOM 1327 C C . THR A 1 175 ? 5.197 -2.719 2.937 1.00 96.81 175 THR A C 1
ATOM 1329 O O . THR A 1 175 ? 6.227 -3.301 3.269 1.00 96.81 175 THR A O 1
ATOM 1332 N N . HIS A 1 176 ? 5.159 -1.394 2.755 1.00 97.50 176 HIS A N 1
ATOM 1333 C CA . HIS A 1 176 ? 6.367 -0.563 2.715 1.00 97.50 176 HIS A CA 1
ATOM 1334 C C . HIS A 1 176 ? 6.539 0.298 3.982 1.00 97.50 176 HIS A C 1
ATOM 1336 O O . HIS A 1 176 ? 5.835 1.304 4.152 1.00 97.50 176 HIS A O 1
ATOM 1342 N N . PRO A 1 177 ? 7.498 -0.032 4.868 1.00 96.44 177 PRO A N 1
ATOM 1343 C CA . PRO A 1 177 ? 7.785 0.724 6.088 1.00 96.44 177 PRO A CA 1
ATOM 1344 C C . PRO A 1 177 ? 8.725 1.911 5.810 1.00 96.44 177 PRO A C 1
ATOM 1346 O O . PRO A 1 177 ? 9.897 1.893 6.178 1.00 96.44 177 PRO A O 1
ATOM 1349 N N . ILE A 1 178 ? 8.231 2.952 5.134 1.00 96.88 178 ILE A N 1
ATOM 1350 C CA . ILE A 1 178 ? 9.051 4.127 4.775 1.00 96.88 178 ILE A CA 1
ATOM 1351 C C . ILE A 1 178 ? 9.475 4.908 6.028 1.00 96.88 178 ILE A C 1
ATOM 1353 O O . ILE A 1 178 ? 10.618 5.352 6.116 1.00 96.88 178 ILE A O 1
ATOM 1357 N N . PHE A 1 179 ? 8.553 5.088 6.978 1.00 95.94 179 PHE A N 1
ATOM 1358 C CA . PHE A 1 179 ? 8.786 5.691 8.296 1.00 95.94 179 PHE A CA 1
ATOM 1359 C C . PHE A 1 179 ? 9.633 6.975 8.283 1.00 95.94 179 PHE A C 1
ATOM 1361 O O . PHE A 1 179 ? 10.559 7.143 9.079 1.00 95.94 179 PHE A O 1
ATOM 1368 N N . SER A 1 180 ? 9.300 7.912 7.394 1.00 93.00 180 SER A N 1
ATOM 1369 C CA . SER A 1 180 ? 10.027 9.175 7.277 1.00 93.00 180 SER A CA 1
ATOM 1370 C C . SER A 1 180 ? 9.654 10.182 8.376 1.00 93.00 180 SER A C 1
ATOM 1372 O O . SER A 1 180 ? 8.563 10.164 8.958 1.00 93.00 180 SER A O 1
ATOM 1374 N N . GLY A 1 181 ? 10.573 11.109 8.660 1.00 94.00 181 GLY A N 1
ATOM 1375 C CA . GLY A 1 181 ? 10.358 12.188 9.625 1.00 94.00 181 GLY A CA 1
ATOM 1376 C C . GLY A 1 181 ? 10.007 11.670 11.023 1.00 94.00 181 GLY A C 1
ATOM 1377 O O . GLY A 1 181 ? 10.727 10.861 11.599 1.00 94.00 181 GLY A O 1
ATOM 1378 N N . ASN A 1 182 ? 8.880 12.134 11.570 1.00 92.25 182 ASN A N 1
ATOM 1379 C CA . ASN A 1 182 ? 8.444 11.817 12.936 1.00 92.25 182 ASN A CA 1
ATOM 1380 C C . ASN A 1 182 ? 7.592 10.536 13.037 1.00 92.25 182 ASN A C 1
ATOM 1382 O O . ASN A 1 182 ? 6.881 10.359 14.026 1.00 92.25 182 ASN A O 1
ATOM 1386 N N . ALA A 1 183 ? 7.632 9.642 12.042 1.00 93.50 183 ALA A N 1
ATOM 1387 C CA . ALA A 1 183 ? 6.770 8.458 11.992 1.00 93.50 183 ALA A CA 1
ATOM 1388 C C . ALA A 1 183 ? 6.818 7.611 13.269 1.00 93.50 183 ALA A C 1
ATOM 1390 O O . ALA A 1 183 ? 5.779 7.342 13.866 1.00 93.50 183 ALA A O 1
ATOM 1391 N N . ILE A 1 184 ? 8.018 7.266 13.741 1.00 93.00 184 ILE A N 1
ATOM 1392 C CA . ILE A 1 184 ? 8.194 6.441 14.946 1.00 93.00 184 ILE A CA 1
ATOM 1393 C C . ILE A 1 184 ? 7.583 7.123 16.178 1.00 93.00 184 ILE A C 1
ATOM 1395 O O . ILE A 1 184 ? 6.935 6.471 16.990 1.00 93.00 184 ILE A O 1
ATOM 1399 N N . GLN A 1 185 ? 7.764 8.438 16.319 1.00 92.75 185 GLN A N 1
ATOM 1400 C CA . GLN A 1 185 ? 7.222 9.203 17.446 1.00 92.75 185 GLN A CA 1
ATOM 1401 C C . GLN A 1 185 ? 5.693 9.262 17.394 1.00 92.75 185 GLN A C 1
ATOM 1403 O O . GLN A 1 185 ? 5.045 9.141 18.429 1.00 92.75 185 GLN A O 1
ATOM 1408 N N . ASN A 1 186 ? 5.122 9.424 16.198 1.00 90.88 186 ASN A N 1
ATOM 1409 C CA . ASN A 1 186 ? 3.676 9.429 15.995 1.00 90.88 186 ASN A CA 1
ATOM 1410 C C . ASN A 1 186 ? 3.061 8.068 16.347 1.00 90.88 186 ASN A C 1
ATOM 1412 O O . ASN A 1 186 ? 2.038 8.020 17.020 1.00 90.88 186 ASN A O 1
ATOM 1416 N N . ILE A 1 187 ? 3.704 6.974 15.928 1.00 91.44 187 ILE A N 1
ATOM 1417 C CA . ILE A 1 187 ? 3.221 5.614 16.192 1.00 91.44 187 ILE A CA 1
ATOM 1418 C C . ILE A 1 187 ? 3.340 5.273 17.680 1.00 91.44 187 ILE A C 1
ATOM 1420 O O . ILE A 1 187 ? 2.392 4.748 18.247 1.00 91.44 187 ILE A O 1
ATOM 1424 N N . LYS A 1 188 ? 4.455 5.618 18.339 1.00 91.25 188 LYS A N 1
ATOM 1425 C CA . LYS A 1 188 ? 4.625 5.361 19.781 1.00 91.25 188 LYS A CA 1
ATOM 1426 C C . LYS A 1 188 ? 3.526 6.010 20.620 1.00 91.25 188 LYS A C 1
ATOM 1428 O O . LYS A 1 188 ? 2.892 5.322 21.402 1.00 91.25 188 LYS A O 1
ATOM 1433 N N . LYS A 1 189 ? 3.225 7.287 20.362 1.00 87.38 189 LYS A N 1
ATOM 1434 C CA . LYS A 1 189 ? 2.157 8.026 21.059 1.00 87.38 189 LYS A CA 1
ATOM 1435 C C . LYS A 1 189 ? 0.764 7.406 20.925 1.00 87.38 189 LYS A C 1
ATOM 1437 O O . LYS A 1 189 ? -0.106 7.746 21.709 1.00 87.38 189 LYS A O 1
ATOM 1442 N N . LEU A 1 190 ? 0.536 6.592 19.895 1.00 80.00 190 LEU A N 1
ATOM 1443 C CA . LEU A 1 190 ? -0.740 5.920 19.656 1.00 80.00 190 LEU A CA 1
ATOM 1444 C C . LEU A 1 190 ? -0.865 4.615 20.462 1.00 80.00 190 LEU A C 1
ATOM 1446 O O . LEU A 1 190 ? -1.975 4.159 20.725 1.00 80.00 190 LEU A O 1
ATOM 1450 N N . CYS A 1 191 ? 0.269 3.984 20.773 1.00 72.12 191 CYS A N 1
ATOM 1451 C CA . CYS A 1 191 ? 0.329 2.701 21.467 1.00 72.12 191 CYS A CA 1
ATOM 1452 C C . CYS A 1 191 ? 0.433 2.839 22.994 1.00 72.12 191 CYS A C 1
ATOM 1454 O O . CYS A 1 191 ? 0.231 1.838 23.681 1.00 72.12 191 CYS A O 1
ATOM 1456 N N . ASP A 1 192 ? 0.774 4.034 23.485 1.00 53.78 192 ASP A N 1
ATOM 1457 C CA . ASP A 1 192 ? 0.807 4.403 24.908 1.00 53.78 192 ASP A CA 1
ATOM 1458 C C . ASP A 1 192 ? -0.600 4.773 25.418 1.00 53.78 192 ASP A C 1
ATOM 1460 O O . ASP A 1 192 ? -0.948 4.351 26.546 1.00 53.78 192 ASP A O 1
#

Secondary structure (DSSP, 8-state):
-HHHHTT-S--EEEESS-TTTT----GGG-S---HHHHHHHHHHHTT--EEEEES-SSGGGGGG-SS-EEEE-SHHHHHHHHHHT--SS-EEEESSSTTHHHHHHHHHHTTT--EEEEEEE-SSTTSPPEEEEES--TTS-EEEEEEEESSSHHHHHHHHHHHHTT-S-EEEEEEEE---TTHHHHHHHHH-

Sequence (192 aa):
MLCVVLSAGRITAVIPYFGYARQDRRVRSARVPITAKVVADFLSSVGVDRVLTVDLHAEQIQGFFDVPVDNVFGSPILLEDMLQLNLDNPIVVSPDIGGVVRARAIAKLLNDTDMAIIDKRRPRANVSQVMHIIGDVAGRDCVMVDDMIDTGGTLCKAAEALKERGAKRVFAYATHPIFSGNAIQNIKKLCD

pLDDT: mean 90.96, std 10.06, range [46.62, 98.38]